Protein AF-A0A962X9B1-F1 (afdb_monomer_lite)

pLDDT: mean 74.52, std 18.71, range [37.72, 95.81]

Foldseek 3Di:
DDDPDDPDDDDDDPDDDPDDDDDPPDDPPVVVCVVVVVVCVVCVDVVVPDVVVVVVVVVVVVVVVVVVVVVVVVVVVPDDDPDDDDPFLVVVCVVVVHDPVNLLVLLVVLLVLLVVLVVQLVVLVVQLVVCVVVVNPVSNVVSVVSSVVSVVRNLVSLVSLLCLQVRDDDDSVVCVVCVVSSNRDRRDPPDDD

Structure (mmCIF, N/CA/C/O backbone):
data_AF-A0A962X9B1-F1
#
_entry.id   AF-A0A962X9B1-F1
#
loop_
_atom_site.group_PDB
_atom_site.id
_atom_site.type_symbol
_atom_site.label_atom_id
_atom_site.label_alt_id
_atom_site.label_comp_id
_atom_site.label_asym_id
_atom_site.label_entity_id
_atom_site.label_seq_id
_atom_site.pdbx_PDB_ins_code
_atom_site.Cartn_x
_atom_site.Cartn_y
_atom_site.Cartn_z
_atom_site.occupancy
_atom_site.B_iso_or_equiv
_atom_site.auth_seq_id
_atom_site.auth_comp_id
_atom_site.auth_asym_id
_atom_site.auth_atom_id
_atom_site.pdbx_PDB_model_num
ATOM 1 N N . TYR A 1 1 ? -14.546 31.767 -57.596 1.00 40.97 1 TYR A N 1
ATOM 2 C CA . TYR A 1 1 ? -13.209 32.281 -57.246 1.00 40.97 1 TYR A CA 1
ATOM 3 C C . TYR A 1 1 ? -12.202 31.152 -57.408 1.00 40.97 1 TYR A C 1
ATOM 5 O O . TYR A 1 1 ? -12.275 30.171 -56.685 1.00 40.97 1 TYR A O 1
ATOM 13 N N . ASN A 1 2 ? -11.374 31.255 -58.449 1.00 37.72 2 ASN A N 1
ATOM 14 C CA . ASN A 1 2 ? -10.417 30.252 -58.930 1.00 37.72 2 ASN A CA 1
ATOM 15 C C . ASN A 1 2 ? -9.061 30.450 -58.235 1.00 37.72 2 ASN A C 1
ATOM 17 O O . ASN A 1 2 ? -8.509 31.546 -58.320 1.00 37.72 2 ASN A O 1
ATOM 21 N N . ILE A 1 3 ? -8.505 29.412 -57.603 1.00 44.22 3 ILE A N 1
ATOM 22 C CA . ILE A 1 3 ? -7.145 29.425 -57.039 1.00 44.22 3 ILE A CA 1
ATOM 23 C C . ILE A 1 3 ? -6.279 28.497 -57.895 1.00 44.22 3 ILE A C 1
ATOM 25 O O . ILE A 1 3 ? -5.981 27.363 -57.535 1.00 44.22 3 ILE A O 1
ATOM 29 N N . THR A 1 4 ? -5.897 29.001 -59.066 1.00 45.44 4 THR A N 1
ATOM 30 C CA . THR A 1 4 ? -4.954 28.356 -59.985 1.00 45.44 4 THR A CA 1
ATOM 31 C C . THR A 1 4 ? -3.901 29.387 -60.361 1.00 45.44 4 THR A C 1
ATOM 33 O O . THR A 1 4 ? -4.059 30.099 -61.347 1.00 45.44 4 THR A O 1
ATOM 36 N N . LYS A 1 5 ? -2.859 29.533 -59.537 1.00 48.81 5 LYS A N 1
ATOM 37 C CA . LYS A 1 5 ? -1.561 30.135 -59.898 1.00 48.81 5 LYS A CA 1
ATOM 38 C C . LYS A 1 5 ? -0.697 30.237 -58.648 1.00 48.81 5 LYS A C 1
ATOM 40 O O . LYS A 1 5 ? -0.943 31.104 -57.823 1.00 48.81 5 LYS A O 1
ATOM 45 N N . LEU A 1 6 ? 0.301 29.363 -58.538 1.00 44.91 6 LEU A N 1
ATOM 46 C CA . LEU A 1 6 ? 1.648 29.667 -58.029 1.00 44.91 6 LEU A CA 1
ATOM 47 C C . LEU A 1 6 ? 2.494 28.387 -58.085 1.00 44.91 6 LEU A C 1
ATOM 49 O O . LEU A 1 6 ? 2.895 27.805 -57.087 1.00 44.91 6 LEU A O 1
ATOM 53 N N . ILE A 1 7 ? 2.756 27.950 -59.316 1.00 45.62 7 ILE A N 1
ATOM 54 C CA . ILE A 1 7 ? 3.947 27.180 -59.667 1.00 45.62 7 ILE A CA 1
ATOM 55 C C . ILE A 1 7 ? 4.680 28.069 -60.665 1.00 45.62 7 ILE A C 1
ATOM 57 O O . ILE A 1 7 ? 4.166 28.249 -61.761 1.00 45.62 7 ILE A O 1
ATOM 61 N N . PHE A 1 8 ? 5.793 28.679 -60.250 1.00 44.97 8 PHE A N 1
ATOM 62 C CA . PHE A 1 8 ? 6.999 28.967 -61.048 1.00 44.97 8 PHE A CA 1
ATOM 63 C C . PHE A 1 8 ? 7.901 29.943 -60.276 1.00 44.97 8 PHE A C 1
ATOM 65 O O . PHE A 1 8 ? 7.680 31.145 -60.323 1.00 44.97 8 PHE A O 1
ATOM 72 N N . GLN A 1 9 ? 8.910 29.424 -59.571 1.00 45.91 9 GLN A N 1
ATOM 73 C CA . GLN A 1 9 ? 10.283 29.961 -59.543 1.00 45.91 9 GLN A CA 1
ATOM 74 C C . GLN A 1 9 ? 11.113 29.260 -58.457 1.00 45.91 9 GLN A C 1
ATOM 76 O O . GLN A 1 9 ? 11.187 29.708 -57.320 1.00 45.91 9 GLN A O 1
ATOM 81 N N . ARG A 1 10 ? 11.786 28.170 -58.835 1.00 43.12 10 ARG A N 1
ATOM 82 C CA . ARG A 1 10 ? 13.218 27.976 -58.545 1.00 43.12 10 ARG A CA 1
ATOM 83 C C . ARG A 1 10 ? 13.715 26.757 -59.313 1.00 43.12 10 ARG A C 1
ATOM 85 O O . ARG A 1 10 ? 13.733 25.634 -58.828 1.00 43.12 10 ARG A O 1
ATOM 92 N N . LYS A 1 11 ? 14.050 27.006 -60.575 1.00 46.09 11 LYS A N 1
ATOM 93 C CA . LYS A 1 11 ? 14.845 26.122 -61.422 1.00 46.09 11 LYS A CA 1
ATOM 94 C C . LYS A 1 11 ? 16.222 26.771 -61.503 1.00 46.09 11 LYS A C 1
ATOM 96 O O . LYS A 1 11 ? 16.298 27.922 -61.919 1.00 46.09 11 LYS A O 1
ATOM 101 N N . GLY A 1 12 ? 17.258 26.043 -61.101 1.00 49.47 12 GLY A N 1
ATOM 102 C CA . GLY A 1 12 ? 18.651 26.479 -61.202 1.00 49.47 12 GLY A CA 1
ATOM 103 C C . GLY A 1 12 ? 19.373 26.399 -59.867 1.00 49.47 12 GLY A C 1
ATOM 104 O O . GLY A 1 12 ? 19.387 27.379 -59.143 1.00 49.47 12 GLY A O 1
ATOM 105 N N . ASP A 1 13 ? 19.843 25.194 -59.534 1.00 43.34 13 ASP A N 1
ATOM 106 C CA . ASP A 1 13 ? 21.153 24.921 -58.917 1.00 43.34 13 ASP A CA 1
ATOM 107 C C . ASP A 1 13 ? 21.273 23.401 -58.724 1.00 43.34 13 ASP A C 1
ATOM 109 O O . ASP A 1 13 ? 21.229 22.842 -57.633 1.00 43.34 13 ASP A O 1
ATOM 113 N N . SER A 1 14 ? 21.346 22.696 -59.855 1.00 52.03 14 SER A N 1
ATOM 114 C CA . SER A 1 14 ? 21.823 21.315 -59.916 1.00 52.03 14 SER A CA 1
ATOM 115 C C . SER A 1 14 ? 23.207 21.347 -60.539 1.00 52.03 14 SER A C 1
ATOM 117 O O . SER A 1 14 ? 23.367 21.138 -61.738 1.00 52.03 14 SER A O 1
ATOM 119 N N . ALA A 1 15 ? 24.203 21.648 -59.713 1.00 48.00 15 ALA A N 1
ATOM 120 C CA . ALA A 1 15 ? 25.601 21.464 -60.048 1.00 48.00 15 ALA A CA 1
ATOM 121 C C . ALA A 1 15 ? 26.319 20.852 -58.840 1.00 48.00 15 ALA A C 1
ATOM 123 O O . ALA A 1 15 ? 26.361 21.431 -57.764 1.00 48.00 15 ALA A O 1
ATOM 124 N N . MET A 1 16 ? 26.852 19.652 -59.071 1.00 47.62 16 MET A N 1
ATOM 125 C CA . MET A 1 16 ? 27.991 19.050 -58.375 1.00 47.62 16 MET A CA 1
ATOM 126 C C . MET A 1 16 ? 27.974 19.021 -56.840 1.00 47.62 16 MET A C 1
ATOM 128 O O . MET A 1 16 ? 28.611 19.836 -56.191 1.00 47.62 16 MET A O 1
ATOM 132 N N . VAL A 1 17 ? 27.430 17.936 -56.280 1.00 49.12 17 VAL A N 1
ATOM 133 C CA . VAL A 1 17 ? 28.098 17.224 -55.173 1.00 49.12 17 VAL A CA 1
ATOM 134 C C . VAL A 1 17 ? 27.987 15.721 -55.450 1.00 49.12 17 VAL A C 1
ATOM 136 O O . VAL A 1 17 ? 27.209 14.990 -54.846 1.00 49.12 17 VAL A O 1
ATOM 139 N N . LYS A 1 18 ? 28.731 15.269 -56.464 1.00 46.44 18 LYS A N 1
ATOM 140 C CA . LYS A 1 18 ? 29.145 13.870 -56.611 1.00 46.44 18 LYS A CA 1
ATOM 141 C C . LYS A 1 18 ? 30.535 13.780 -55.997 1.00 46.44 18 LYS A C 1
ATOM 143 O O . LYS A 1 18 ? 31.493 13.790 -56.743 1.00 46.44 18 LYS A O 1
ATOM 148 N N . ASP A 1 19 ? 30.626 13.756 -54.673 1.00 46.16 19 ASP A N 1
ATOM 149 C CA . ASP A 1 19 ? 31.839 13.338 -53.971 1.00 46.16 19 ASP A CA 1
ATOM 150 C C . ASP A 1 19 ? 31.484 12.888 -52.548 1.00 46.16 19 ASP A C 1
ATOM 152 O O . ASP A 1 19 ? 30.923 13.642 -51.756 1.00 46.16 19 ASP A O 1
ATOM 156 N N . GLY A 1 20 ? 31.834 11.640 -52.227 1.00 46.28 20 GLY A N 1
ATOM 157 C CA . GLY A 1 20 ? 32.169 11.255 -50.856 1.00 46.28 20 GLY A CA 1
ATOM 158 C C . GLY A 1 20 ? 31.051 10.742 -49.946 1.00 46.28 20 GLY A C 1
ATOM 159 O O . GLY A 1 20 ? 30.935 11.208 -48.817 1.00 46.28 20 GLY A O 1
ATOM 160 N N . PHE A 1 21 ? 30.298 9.716 -50.355 1.00 47.12 21 PHE A N 1
ATOM 161 C CA . PHE A 1 21 ? 29.550 8.873 -49.406 1.00 47.12 21 PHE A CA 1
ATOM 162 C C . PHE A 1 21 ? 30.104 7.442 -49.354 1.00 47.12 21 PHE A C 1
ATOM 164 O O . PHE A 1 21 ? 29.476 6.492 -49.805 1.00 47.12 21 PHE A O 1
ATOM 171 N N . ALA A 1 22 ? 31.308 7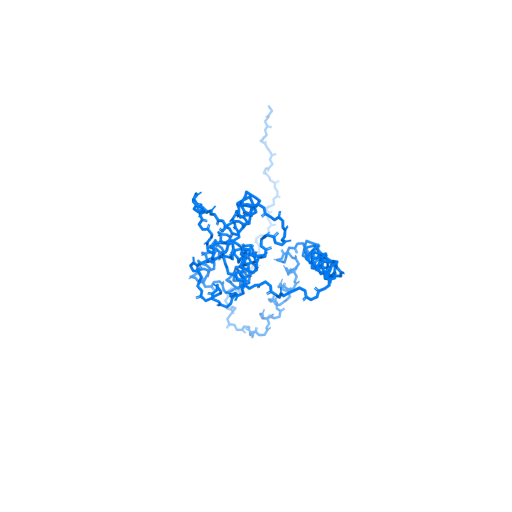.316 -48.789 1.00 44.06 22 ALA A N 1
ATOM 172 C CA . ALA A 1 22 ? 31.807 6.162 -48.027 1.00 44.06 22 ALA A CA 1
ATOM 173 C C . ALA A 1 22 ? 33.192 6.519 -47.433 1.00 44.06 22 ALA A C 1
ATOM 175 O O . ALA A 1 22 ? 33.955 7.188 -48.128 1.00 44.06 22 ALA A O 1
ATOM 176 N N . PRO A 1 23 ? 33.607 6.067 -46.228 1.00 47.03 23 PRO A N 1
ATOM 177 C CA . PRO A 1 23 ? 32.867 5.471 -45.115 1.00 47.03 23 PRO A CA 1
ATOM 178 C C . PRO A 1 23 ? 33.051 6.274 -43.798 1.00 47.03 23 PRO A C 1
ATOM 180 O O . PRO A 1 23 ? 34.164 6.580 -43.378 1.00 47.03 23 PRO A O 1
ATOM 183 N N . LEU A 1 24 ? 31.976 6.547 -43.052 1.00 46.19 24 LEU A N 1
ATOM 184 C CA . LEU A 1 24 ? 32.063 7.033 -41.658 1.00 46.19 24 LEU A CA 1
ATOM 185 C C . LEU A 1 24 ? 32.285 5.867 -40.668 1.00 46.19 24 LEU A C 1
ATOM 187 O O . LEU A 1 24 ? 31.625 5.779 -39.638 1.00 46.19 24 LEU A O 1
ATOM 191 N N . LEU A 1 25 ? 33.228 4.969 -40.970 1.00 49.44 25 LEU A N 1
ATOM 192 C CA . LEU A 1 25 ? 33.629 3.843 -40.111 1.00 49.44 25 LEU A CA 1
ATOM 193 C C . LEU A 1 25 ? 35.075 3.986 -39.609 1.00 49.44 25 LEU A C 1
ATOM 195 O O . LEU A 1 25 ? 35.842 3.031 -39.616 1.00 49.44 25 LEU A O 1
ATOM 199 N N . SER A 1 26 ? 35.471 5.183 -39.167 1.00 50.16 26 SER A N 1
ATOM 200 C CA . SER A 1 26 ? 36.778 5.368 -38.506 1.00 50.16 26 SER A CA 1
ATOM 201 C C . SER A 1 26 ? 36.897 6.650 -37.671 1.00 50.16 26 SER A C 1
ATOM 203 O O . SER A 1 26 ? 37.969 7.245 -37.584 1.00 50.16 26 SER A O 1
ATOM 205 N N . LYS A 1 27 ? 35.818 7.116 -37.021 1.00 49.69 27 LYS A N 1
ATOM 206 C CA . LYS A 1 27 ? 35.941 8.222 -36.050 1.00 49.69 27 LYS A CA 1
ATOM 207 C C . LYS A 1 27 ? 36.113 7.678 -34.625 1.00 49.69 27 LYS A C 1
ATOM 209 O O . LYS A 1 27 ? 35.341 6.810 -34.221 1.00 49.69 27 LYS A O 1
ATOM 214 N N . PRO A 1 28 ? 37.104 8.177 -33.858 1.00 50.88 28 PRO A N 1
ATOM 215 C CA . PRO A 1 28 ? 37.405 7.681 -32.520 1.00 50.88 28 PRO A CA 1
ATOM 216 C C . PRO A 1 28 ? 36.190 7.874 -31.612 1.00 50.88 28 PRO A C 1
ATOM 218 O O . PRO A 1 28 ? 35.592 8.956 -31.593 1.00 50.88 28 PRO A O 1
ATOM 221 N N . ARG A 1 29 ? 35.834 6.816 -30.868 1.00 49.88 29 ARG A N 1
ATOM 222 C CA . ARG A 1 29 ? 34.706 6.747 -29.916 1.00 49.88 29 ARG A CA 1
ATOM 223 C C . ARG A 1 29 ? 34.558 8.016 -29.061 1.00 49.88 29 ARG A C 1
ATOM 225 O O . ARG A 1 29 ? 33.441 8.444 -28.791 1.00 49.88 29 ARG A O 1
ATOM 232 N N . GLU A 1 30 ? 35.662 8.675 -28.722 1.00 51.81 30 GLU A N 1
ATOM 233 C CA . GLU A 1 30 ? 35.700 9.913 -27.933 1.00 51.81 30 GLU A CA 1
ATOM 234 C C . GLU A 1 30 ? 34.899 11.082 -28.528 1.00 51.81 30 GLU A C 1
ATOM 236 O O . GLU A 1 30 ? 34.220 11.802 -27.793 1.00 51.81 30 GLU A O 1
ATOM 241 N N . LYS A 1 31 ? 34.896 11.267 -29.857 1.00 51.69 31 LYS A N 1
ATOM 242 C CA . LYS A 1 31 ? 34.162 12.389 -30.474 1.00 51.69 31 LYS A CA 1
ATOM 243 C C . LYS A 1 31 ? 32.650 12.165 -30.472 1.00 51.69 31 LYS A C 1
ATOM 245 O O . LYS A 1 31 ? 31.898 13.131 -30.366 1.00 51.69 31 LYS A O 1
ATOM 250 N N . VAL A 1 32 ? 32.205 10.909 -30.530 1.00 55.22 32 VAL A N 1
ATOM 251 C CA . VAL A 1 32 ? 30.780 10.560 -30.432 1.00 55.22 32 VAL A CA 1
ATOM 252 C C . VAL A 1 32 ? 30.277 10.818 -29.012 1.00 55.22 32 VAL A C 1
ATOM 254 O O . VAL A 1 32 ? 29.234 11.444 -28.853 1.00 55.22 32 VAL A O 1
ATOM 257 N N . HIS A 1 33 ? 31.053 10.467 -27.982 1.00 54.19 33 HIS A N 1
ATOM 258 C CA . HIS A 1 33 ? 30.697 10.750 -26.586 1.00 54.19 33 HIS A CA 1
ATOM 259 C C . HIS A 1 33 ? 30.615 12.251 -26.275 1.00 54.19 33 HIS A C 1
ATOM 261 O O . HIS A 1 33 ? 29.698 12.680 -25.578 1.00 54.19 33 HIS A O 1
ATOM 267 N N . ALA A 1 34 ? 31.506 13.072 -26.836 1.00 63.53 34 ALA A N 1
ATOM 268 C CA . ALA A 1 34 ? 31.487 14.521 -26.619 1.00 63.53 34 ALA A CA 1
ATOM 269 C C . ALA A 1 34 ? 30.299 15.232 -27.301 1.00 63.53 34 ALA A C 1
ATOM 271 O O . ALA A 1 34 ? 29.814 16.256 -26.811 1.00 63.53 34 ALA A O 1
ATOM 272 N N . VAL A 1 35 ? 29.830 14.716 -28.441 1.00 64.50 35 VAL A N 1
ATOM 273 C CA . VAL A 1 35 ? 28.645 15.243 -29.140 1.00 64.50 35 VAL A CA 1
ATOM 274 C C . VAL A 1 35 ? 27.368 14.745 -28.470 1.00 64.50 35 VAL A C 1
ATOM 276 O O . VAL A 1 35 ? 26.477 15.548 -28.207 1.00 64.50 35 VAL A O 1
ATOM 279 N N . LEU A 1 36 ? 27.311 13.462 -28.098 1.00 57.19 36 LEU A N 1
ATOM 280 C CA . LEU A 1 36 ? 26.183 12.888 -27.366 1.00 57.19 36 LEU A CA 1
ATOM 281 C C . LEU A 1 36 ? 26.022 13.545 -25.987 1.00 57.19 36 LEU A C 1
ATOM 283 O O . LEU A 1 36 ? 24.912 13.885 -25.604 1.00 57.19 36 LEU A O 1
ATOM 287 N N . GLY A 1 37 ? 27.120 13.809 -25.272 1.00 63.91 37 GLY A N 1
ATOM 288 C CA . GLY A 1 37 ? 27.099 14.496 -23.979 1.00 63.91 37 GLY A CA 1
ATOM 289 C C . GLY A 1 37 ? 26.600 15.939 -24.076 1.00 63.91 37 GLY A C 1
ATOM 290 O O . GLY A 1 37 ? 25.832 16.381 -23.226 1.00 63.91 37 GLY A O 1
ATOM 291 N N . ARG A 1 38 ? 26.960 16.665 -25.144 1.00 67.19 38 ARG A N 1
ATOM 292 C CA . ARG A 1 38 ? 26.406 18.003 -25.409 1.00 67.19 38 ARG A CA 1
ATOM 293 C C . ARG A 1 38 ? 24.938 17.955 -25.813 1.00 67.19 38 ARG A C 1
ATOM 295 O O . ARG A 1 38 ? 24.180 18.801 -25.360 1.00 67.19 38 ARG A O 1
ATOM 302 N N . TYR A 1 39 ? 24.531 16.962 -26.598 1.00 63.16 39 TYR A N 1
ATOM 303 C CA . TYR A 1 39 ? 23.137 16.790 -27.002 1.00 63.16 39 TYR A CA 1
ATOM 304 C C . TYR A 1 39 ? 22.240 16.410 -25.815 1.00 63.16 39 TYR A C 1
ATOM 306 O O . TYR A 1 39 ? 21.191 17.011 -25.621 1.00 63.16 39 TYR A O 1
ATOM 314 N N . VAL A 1 40 ? 22.688 15.484 -24.962 1.00 60.75 40 VAL A N 1
ATOM 315 C CA . VAL A 1 40 ? 21.992 15.100 -23.724 1.00 60.75 40 VAL A CA 1
ATOM 316 C C . VAL A 1 40 ? 21.933 16.267 -22.742 1.00 60.75 40 VAL A C 1
ATOM 318 O O . VAL A 1 40 ? 20.901 16.456 -22.120 1.00 60.75 40 VAL A O 1
ATOM 321 N N . ARG A 1 41 ? 22.983 17.091 -22.633 1.00 66.56 41 ARG A N 1
ATOM 322 C CA . ARG A 1 41 ? 22.974 18.291 -21.779 1.00 66.56 41 ARG A CA 1
ATOM 323 C C . ARG A 1 41 ? 22.092 19.414 -22.333 1.00 66.56 41 ARG A C 1
ATOM 325 O O . ARG A 1 41 ? 21.482 20.131 -21.557 1.00 66.56 41 ARG A O 1
ATOM 332 N N . ALA A 1 42 ? 22.004 19.551 -23.655 1.00 62.38 42 ALA A N 1
ATOM 333 C CA . ALA A 1 42 ? 21.126 20.525 -24.303 1.00 62.38 42 ALA A CA 1
ATOM 334 C C . ALA A 1 42 ? 19.647 20.106 -24.263 1.00 62.38 42 ALA A C 1
ATOM 336 O O . ALA A 1 42 ? 18.776 20.963 -24.292 1.00 62.38 42 ALA A O 1
ATOM 337 N N . ARG A 1 43 ? 19.357 18.799 -24.181 1.00 53.38 43 ARG A N 1
ATOM 338 C CA . ARG A 1 43 ? 17.992 18.259 -24.073 1.00 53.38 43 ARG A CA 1
ATOM 339 C C . ARG A 1 43 ? 17.613 17.732 -22.694 1.00 53.38 43 ARG A C 1
ATOM 341 O O . ARG A 1 43 ? 16.492 17.269 -22.534 1.00 53.38 43 ARG A O 1
ATOM 348 N N . SER A 1 44 ? 18.492 17.779 -21.694 1.00 52.75 44 SER A N 1
ATOM 349 C CA . SER A 1 44 ? 18.145 17.335 -20.339 1.00 52.75 44 SER A CA 1
ATOM 350 C C . SER A 1 44 ? 17.060 18.212 -19.725 1.00 52.75 44 SER A C 1
ATOM 352 O O . SER A 1 44 ? 16.254 17.710 -18.958 1.00 52.75 44 SER A O 1
ATOM 354 N N . GLU A 1 45 ? 17.002 19.490 -20.096 1.00 50.03 45 GLU A N 1
ATOM 355 C CA . GLU A 1 45 ? 15.948 20.412 -19.658 1.00 50.03 45 GLU A CA 1
ATOM 356 C C . GLU A 1 45 ? 14.588 20.068 -20.299 1.00 50.03 45 GLU A C 1
ATOM 358 O O . GLU A 1 45 ? 13.573 20.096 -19.610 1.00 50.03 45 GLU A O 1
ATOM 363 N N . ASP A 1 46 ? 14.579 19.605 -21.555 1.00 55.38 46 ASP A N 1
ATOM 364 C CA . ASP A 1 46 ? 13.375 19.096 -22.237 1.00 55.38 46 ASP A CA 1
ATOM 365 C C . ASP A 1 46 ? 12.963 17.683 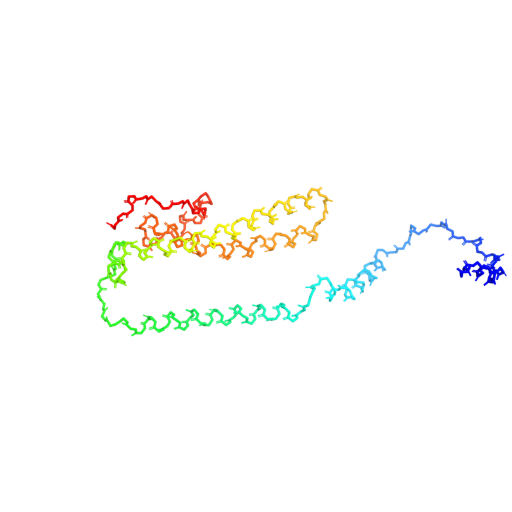-21.768 1.00 55.38 46 ASP A C 1
ATOM 367 O O . ASP A 1 46 ? 11.781 17.349 -21.747 1.00 55.38 46 ASP A O 1
ATOM 371 N N . LEU A 1 47 ? 13.929 16.827 -21.406 1.00 48.00 47 LEU A N 1
ATOM 372 C CA . LEU A 1 47 ? 13.706 15.430 -20.995 1.00 48.00 47 LEU A CA 1
ATOM 373 C C . LEU A 1 47 ? 13.286 15.287 -19.529 1.00 48.00 47 LEU A C 1
ATOM 375 O O . LEU A 1 47 ? 12.597 14.328 -19.187 1.00 48.00 47 LEU A O 1
ATOM 379 N N . VAL A 1 48 ? 13.723 16.201 -18.661 1.00 52.41 48 VAL A N 1
ATOM 380 C CA . VAL A 1 48 ? 13.370 16.199 -17.232 1.00 52.41 48 VAL A CA 1
ATOM 381 C C . VAL A 1 48 ? 11.979 16.804 -17.007 1.00 52.41 48 VAL A C 1
ATOM 383 O O . VAL A 1 48 ? 11.365 16.559 -15.969 1.00 52.41 48 VAL A O 1
ATOM 386 N N . GLY A 1 49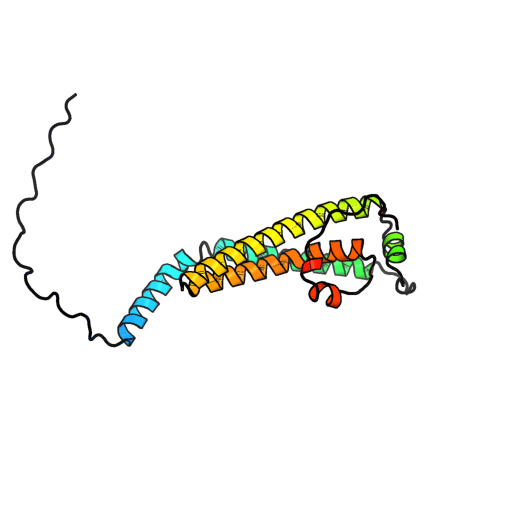 ? 11.437 17.519 -17.998 1.00 51.66 49 GLY A N 1
ATOM 387 C CA . GLY A 1 49 ? 10.209 18.278 -17.825 1.00 51.66 49 GLY A CA 1
ATOM 388 C C . GLY A 1 49 ? 10.393 19.397 -16.802 1.00 51.66 49 GLY A C 1
ATOM 389 O O . GLY A 1 49 ? 11.416 19.504 -16.125 1.00 51.66 49 GLY A O 1
ATOM 390 N N . ASP A 1 50 ? 9.392 20.266 -16.726 1.00 49.28 50 ASP A N 1
ATOM 391 C CA . ASP A 1 50 ? 9.432 21.514 -15.976 1.00 49.28 50 ASP A CA 1
ATOM 392 C C . ASP A 1 50 ? 10.004 21.338 -14.550 1.00 49.28 50 ASP A C 1
ATOM 394 O O . ASP A 1 50 ? 9.381 20.772 -13.645 1.00 49.28 50 ASP A O 1
ATOM 398 N N . VAL A 1 51 ? 11.234 21.822 -14.349 1.00 53.62 51 VAL A N 1
ATOM 399 C CA . VAL A 1 51 ? 11.992 21.717 -13.089 1.00 53.62 51 VAL A CA 1
ATOM 400 C C . VAL A 1 51 ? 11.253 22.434 -11.952 1.00 53.62 51 VAL A C 1
ATOM 402 O O . VAL A 1 51 ? 11.461 22.133 -10.771 1.00 53.62 51 VAL A O 1
ATOM 405 N N . THR A 1 52 ? 10.350 23.359 -12.295 1.00 57.22 52 THR A N 1
ATOM 406 C CA . THR A 1 52 ? 9.461 24.020 -11.339 1.00 57.22 52 THR A CA 1
ATOM 407 C C . THR A 1 52 ? 8.478 23.035 -10.713 1.00 57.22 52 THR A C 1
ATOM 409 O O . THR A 1 52 ? 8.285 23.085 -9.499 1.00 57.22 52 THR A O 1
ATOM 412 N N . LEU A 1 53 ? 7.963 22.065 -11.477 1.00 55.44 53 LEU A N 1
ATOM 413 C CA . LEU A 1 53 ? 7.058 21.032 -10.983 1.00 55.44 53 LEU A CA 1
ATOM 414 C C . LEU A 1 53 ? 7.789 20.097 -10.016 1.00 55.44 53 LEU A C 1
ATOM 416 O O . LEU A 1 53 ? 7.293 19.820 -8.933 1.00 55.44 53 LEU A O 1
ATOM 420 N N . HIS A 1 54 ? 9.023 19.690 -10.333 1.00 56.00 54 HIS A N 1
ATOM 421 C CA . HIS A 1 54 ? 9.846 18.899 -9.408 1.00 56.00 54 HIS A CA 1
ATOM 422 C C . HIS A 1 54 ? 10.189 19.650 -8.114 1.00 56.00 54 HIS A C 1
ATOM 424 O O . HIS A 1 54 ? 10.177 19.052 -7.035 1.00 56.00 54 HIS A O 1
ATOM 430 N N . ARG A 1 55 ? 10.469 20.959 -8.182 1.00 65.69 55 ARG A N 1
ATOM 431 C CA . ARG A 1 55 ? 10.679 21.780 -6.977 1.00 65.69 55 ARG A CA 1
ATOM 432 C C . ARG A 1 55 ? 9.395 21.957 -6.175 1.00 65.69 55 ARG A C 1
ATOM 434 O O . ARG A 1 55 ? 9.462 21.852 -4.955 1.00 65.69 55 ARG A O 1
ATOM 441 N N . ALA A 1 56 ? 8.258 22.170 -6.833 1.00 67.56 56 ALA A N 1
ATOM 442 C CA . ALA A 1 56 ? 6.958 22.299 -6.185 1.00 67.56 56 ALA A CA 1
ATOM 443 C C . ALA A 1 56 ? 6.564 21.000 -5.470 1.00 67.56 56 ALA A C 1
ATOM 445 O O . ALA A 1 56 ? 6.225 21.034 -4.290 1.00 67.56 56 ALA A O 1
ATOM 446 N N . THR A 1 57 ? 6.722 19.844 -6.122 1.00 61.66 57 THR A N 1
ATOM 447 C CA . THR A 1 57 ? 6.458 18.538 -5.503 1.00 61.66 57 THR A CA 1
ATOM 448 C C . THR A 1 57 ? 7.399 18.277 -4.331 1.00 61.66 57 THR A C 1
ATOM 450 O O . THR A 1 57 ? 6.971 17.784 -3.292 1.00 61.66 57 THR A O 1
ATOM 453 N N . ARG A 1 58 ? 8.681 18.643 -4.447 1.00 68.12 58 ARG A N 1
ATOM 454 C CA . ARG A 1 58 ? 9.653 18.473 -3.357 1.00 68.12 58 ARG A CA 1
ATOM 455 C C . ARG A 1 58 ? 9.380 19.406 -2.175 1.00 68.12 58 ARG A C 1
ATOM 457 O O . ARG A 1 58 ? 9.522 18.979 -1.034 1.00 68.12 58 ARG A O 1
ATOM 464 N N . ALA A 1 59 ? 8.976 20.648 -2.438 1.00 72.19 59 ALA A N 1
ATOM 465 C CA . ALA A 1 59 ? 8.553 21.591 -1.409 1.00 72.19 59 ALA A CA 1
ATOM 466 C C . ALA A 1 59 ? 7.300 21.078 -0.690 1.00 72.19 59 ALA A C 1
ATOM 468 O O . ALA A 1 59 ? 7.302 21.004 0.533 1.00 72.19 59 ALA A O 1
ATOM 469 N N . TRP A 1 60 ? 6.300 20.611 -1.442 1.00 76.94 60 TRP A N 1
ATOM 470 C CA . TRP A 1 60 ? 5.081 20.018 -0.896 1.00 76.94 60 TRP A CA 1
ATOM 471 C C . TRP A 1 60 ? 5.364 18.780 -0.031 1.00 76.94 60 TRP A C 1
ATOM 473 O O . TRP A 1 60 ? 4.857 18.688 1.083 1.00 76.94 60 TRP A O 1
ATOM 483 N N . ILE A 1 61 ? 6.237 17.867 -0.480 1.00 70.19 61 ILE A N 1
ATOM 484 C CA . ILE A 1 61 ? 6.652 16.694 0.312 1.00 70.19 61 ILE A CA 1
ATOM 485 C C . ILE A 1 61 ? 7.336 17.124 1.614 1.00 70.19 61 ILE A C 1
ATOM 487 O O . ILE A 1 61 ? 7.017 16.590 2.673 1.00 70.19 61 ILE A O 1
ATOM 491 N N . ASN A 1 62 ? 8.267 18.080 1.555 1.00 76.31 62 ASN A N 1
ATOM 492 C CA . ASN A 1 62 ? 8.950 18.570 2.753 1.00 76.31 62 ASN A CA 1
ATOM 493 C C . ASN A 1 62 ? 7.967 19.210 3.740 1.00 76.31 62 ASN A C 1
ATOM 495 O O . ASN A 1 62 ? 8.077 18.977 4.938 1.00 76.31 62 ASN A O 1
ATOM 499 N N . GLN A 1 63 ? 6.991 19.964 3.238 1.00 72.00 63 GLN A N 1
ATOM 500 C CA . GLN A 1 63 ? 5.963 20.604 4.053 1.00 72.00 63 GLN A CA 1
ATOM 501 C C . GLN A 1 63 ? 5.054 19.560 4.710 1.00 72.00 63 GLN A C 1
ATOM 503 O O . GLN A 1 63 ? 4.853 19.594 5.915 1.00 72.00 63 GLN A O 1
ATOM 508 N N . MET A 1 64 ? 4.648 18.532 3.960 1.00 67.88 64 MET A N 1
ATOM 509 C CA . MET A 1 64 ? 3.881 17.408 4.497 1.00 67.88 64 MET A CA 1
ATOM 510 C C . MET A 1 64 ? 4.654 16.632 5.578 1.00 67.88 64 MET A C 1
ATOM 512 O O . MET A 1 64 ? 4.064 16.175 6.553 1.00 67.88 64 MET A O 1
ATOM 516 N N . ILE A 1 65 ? 5.975 16.470 5.433 1.00 68.38 65 ILE A N 1
ATOM 517 C CA . ILE A 1 65 ? 6.821 15.830 6.455 1.00 68.38 65 ILE A CA 1
ATOM 518 C C . ILE A 1 65 ? 6.875 16.679 7.730 1.00 68.38 65 ILE A C 1
ATOM 520 O O . ILE A 1 65 ? 6.772 16.119 8.822 1.00 68.38 65 ILE A O 1
ATOM 524 N N . ILE A 1 66 ? 7.017 17.999 7.593 1.00 78.25 66 ILE A N 1
ATOM 525 C CA . ILE A 1 66 ? 7.027 18.937 8.722 1.00 78.25 66 ILE A CA 1
ATOM 526 C C . ILE A 1 66 ? 5.672 18.910 9.437 1.00 78.25 66 ILE A C 1
ATOM 528 O O . ILE A 1 66 ? 5.646 18.678 10.643 1.00 78.25 66 ILE A O 1
ATOM 532 N N . ASP A 1 67 ? 4.561 19.002 8.704 1.00 72.75 67 ASP A N 1
ATOM 533 C CA . ASP A 1 67 ? 3.206 18.951 9.269 1.00 72.75 67 ASP A CA 1
ATOM 534 C C . ASP A 1 67 ? 2.960 17.636 10.031 1.00 72.75 67 ASP A C 1
ATOM 536 O O . ASP A 1 67 ? 2.409 17.623 11.134 1.00 72.75 67 ASP A O 1
ATOM 540 N N . LEU A 1 68 ? 3.429 16.505 9.487 1.00 67.44 68 LEU A N 1
ATOM 541 C CA . LEU A 1 68 ? 3.347 15.201 10.153 1.00 67.44 68 LEU A CA 1
ATOM 542 C C . LEU A 1 68 ? 4.228 15.122 11.409 1.00 67.44 68 LEU A C 1
ATOM 544 O O . LEU A 1 68 ? 3.865 14.444 12.375 1.00 67.44 68 LEU A O 1
ATOM 548 N N . GLN A 1 69 ? 5.387 15.784 11.418 1.00 69.75 69 GLN A N 1
ATOM 549 C CA . GLN A 1 69 ? 6.240 15.869 12.604 1.00 69.75 69 GLN A CA 1
ATOM 550 C C . GLN A 1 69 ? 5.637 16.783 13.677 1.00 69.75 69 GLN A C 1
ATOM 552 O O . GLN A 1 69 ? 5.666 16.421 14.856 1.00 69.75 69 GLN A O 1
ATOM 557 N N . GLU A 1 70 ? 5.035 17.909 13.300 1.00 67.69 70 GLU A N 1
ATOM 558 C CA . GLU A 1 70 ? 4.343 18.816 14.222 1.00 67.69 70 GLU A CA 1
ATOM 559 C C . GLU A 1 70 ? 3.087 18.176 14.824 1.00 67.69 70 GLU A C 1
ATOM 561 O O . GLU A 1 70 ? 2.890 18.237 16.040 1.00 67.69 70 GLU A O 1
ATOM 566 N N . GLN A 1 71 ? 2.292 17.453 14.028 1.00 61.72 71 GLN A N 1
ATOM 567 C CA . GLN A 1 71 ? 1.158 16.670 14.535 1.00 61.72 71 GLN A CA 1
ATOM 568 C C . GLN A 1 71 ? 1.597 15.595 15.535 1.00 61.72 71 GLN A C 1
ATOM 570 O O . GLN A 1 71 ? 0.960 15.391 16.565 1.00 61.72 71 GLN A O 1
ATOM 575 N N . ARG A 1 72 ? 2.722 14.918 15.281 1.00 52.59 72 ARG A N 1
ATOM 576 C CA . ARG A 1 72 ? 3.256 13.915 16.213 1.00 52.59 72 ARG A CA 1
ATOM 577 C C . ARG A 1 72 ? 3.777 14.542 17.505 1.00 52.59 72 ARG A C 1
ATOM 579 O O . ARG A 1 72 ? 3.652 13.942 18.570 1.00 52.59 72 ARG A O 1
ATOM 586 N N . SER A 1 73 ? 4.355 15.734 17.408 1.00 56.62 73 SER A N 1
ATOM 587 C CA . SER A 1 73 ? 4.920 16.466 18.545 1.00 56.62 73 SER A CA 1
ATOM 588 C C . SER A 1 73 ? 3.817 17.028 19.442 1.00 56.62 73 SER A C 1
ATOM 590 O O . SER A 1 73 ? 3.871 16.868 20.657 1.00 56.62 73 SER A O 1
ATOM 592 N N . THR A 1 74 ? 2.754 17.573 18.851 1.00 54.00 74 THR A N 1
ATOM 593 C CA . THR A 1 74 ? 1.556 18.017 19.585 1.00 54.00 74 THR A CA 1
ATOM 594 C C . THR A 1 74 ? 0.811 16.848 20.235 1.00 54.00 74 THR A C 1
ATOM 596 O O . THR A 1 74 ? 0.362 16.963 21.374 1.00 54.00 74 THR A O 1
ATOM 599 N N . GLN A 1 75 ? 0.780 15.677 19.593 1.00 49.69 75 GLN A N 1
ATOM 600 C CA . GLN A 1 75 ? 0.215 14.458 20.181 1.00 49.69 75 GLN A CA 1
ATOM 601 C C . GLN A 1 75 ? 1.095 13.857 21.298 1.00 49.69 75 GLN A C 1
ATOM 603 O O . GLN A 1 75 ? 0.586 13.177 22.188 1.00 49.69 75 GLN A O 1
ATOM 608 N N . SER A 1 76 ? 2.407 14.120 21.285 1.00 48.06 76 SER A N 1
ATOM 609 C CA . SER A 1 76 ? 3.358 13.641 22.299 1.00 48.06 76 SER A CA 1
ATOM 610 C C . SER A 1 76 ? 3.329 14.452 23.598 1.00 48.06 76 SER A C 1
ATOM 612 O O . SER A 1 76 ? 3.726 13.922 24.633 1.00 48.06 76 SER A O 1
ATOM 614 N N . VAL A 1 77 ? 2.891 15.714 23.565 1.00 48.09 77 VAL A N 1
ATOM 615 C CA . VAL A 1 77 ? 2.883 16.599 24.748 1.00 48.09 77 VAL A CA 1
ATOM 616 C C . VAL A 1 77 ? 1.564 16.506 25.532 1.00 48.09 77 VAL A C 1
ATOM 618 O O . VAL A 1 77 ? 1.534 16.813 26.717 1.00 48.09 77 VAL A O 1
ATOM 621 N N . ALA A 1 78 ? 0.492 15.985 24.927 1.00 50.00 78 ALA A N 1
ATOM 622 C CA . ALA A 1 78 ? -0.794 15.774 25.600 1.00 50.00 78 ALA A CA 1
ATOM 623 C C . ALA A 1 78 ? -0.892 14.460 26.409 1.00 50.00 78 ALA A C 1
ATOM 625 O O . ALA A 1 78 ? -1.970 14.128 26.901 1.00 50.00 78 ALA A O 1
ATOM 626 N N . LYS A 1 79 ? 0.197 13.689 26.555 1.00 48.91 79 LYS A N 1
ATOM 627 C CA . LYS A 1 79 ? 0.195 12.444 27.339 1.00 48.91 79 LYS A CA 1
ATOM 628 C C . LYS A 1 79 ? 0.748 12.677 28.746 1.00 48.91 79 LYS A C 1
ATOM 630 O O . LYS A 1 79 ? 1.892 12.344 29.044 1.00 48.91 79 LYS A O 1
ATOM 635 N N . THR A 1 80 ? -0.096 13.249 29.597 1.00 45.56 80 THR A N 1
ATOM 636 C CA . THR A 1 80 ? 0.046 13.157 31.053 1.00 45.56 80 THR A CA 1
ATOM 637 C C . THR A 1 80 ? -0.194 11.702 31.482 1.00 45.56 80 THR A C 1
ATOM 639 O O . THR A 1 80 ? -1.142 11.063 31.029 1.00 45.56 80 THR A O 1
ATOM 642 N N . ASP A 1 81 ? 0.697 11.224 32.348 1.00 46.22 81 ASP A N 1
ATOM 643 C CA . ASP A 1 81 ? 0.770 9.941 33.060 1.00 46.22 81 ASP A CA 1
ATOM 644 C C . ASP A 1 81 ? 1.237 8.659 32.329 1.00 46.22 81 ASP A C 1
ATOM 646 O O . ASP A 1 81 ? 0.793 8.331 31.221 1.00 46.22 81 ASP A O 1
ATOM 650 N N . PRO A 1 82 ? 2.110 7.855 32.986 1.00 51.06 82 PRO A N 1
ATOM 651 C CA . PRO A 1 82 ? 2.502 6.522 32.546 1.00 51.06 82 PRO A CA 1
ATOM 652 C C . PRO A 1 82 ? 1.378 5.522 32.852 1.00 51.06 82 PRO A C 1
ATOM 654 O O . PRO A 1 82 ? 1.553 4.563 33.601 1.00 51.06 82 PRO A O 1
ATOM 657 N N . ALA A 1 83 ? 0.200 5.733 32.267 1.00 54.62 83 ALA A N 1
ATOM 658 C CA . ALA A 1 83 ? -0.784 4.670 32.156 1.00 54.62 83 ALA A CA 1
ATOM 659 C C . ALA A 1 83 ? -0.175 3.556 31.290 1.00 54.62 83 ALA A C 1
ATOM 661 O O . ALA A 1 83 ? 0.420 3.834 30.241 1.00 54.62 83 ALA A O 1
ATOM 662 N N . ALA A 1 84 ? -0.274 2.316 31.776 1.00 62.16 84 ALA A N 1
ATOM 663 C CA . ALA A 1 84 ? 0.298 1.112 31.184 1.00 62.16 84 ALA A CA 1
ATOM 664 C C . ALA A 1 84 ? 0.227 1.127 29.648 1.00 62.16 84 ALA A C 1
ATOM 666 O O . ALA A 1 84 ? -0.803 1.466 29.061 1.00 62.16 84 ALA A O 1
ATOM 667 N N . SER A 1 85 ? 1.341 0.779 28.993 1.00 66.81 85 SER A N 1
ATOM 668 C CA . SER A 1 85 ? 1.356 0.650 27.534 1.00 66.81 85 SER A CA 1
ATOM 669 C C . SER A 1 85 ? 0.244 -0.316 27.126 1.00 66.81 85 SER A C 1
ATOM 671 O O . SER A 1 85 ? 0.200 -1.413 27.684 1.00 66.81 85 SER A O 1
ATOM 673 N N . PRO A 1 86 ? -0.648 0.074 26.200 1.00 66.00 86 PRO A N 1
ATOM 674 C CA . PRO A 1 86 ? -1.788 -0.751 25.843 1.00 66.00 86 PRO A CA 1
ATOM 675 C C . PRO A 1 86 ? -1.281 -2.104 25.351 1.00 66.00 86 PRO A C 1
ATOM 677 O O . PRO A 1 86 ? -0.415 -2.186 24.473 1.00 66.00 86 PRO A O 1
ATOM 680 N N . THR A 1 87 ? -1.792 -3.158 25.974 1.00 76.94 87 THR A N 1
ATOM 681 C CA . THR A 1 87 ? -1.372 -4.538 25.719 1.00 76.94 87 THR A CA 1
ATOM 682 C C . THR A 1 87 ? -2.122 -5.146 24.545 1.00 76.94 87 THR A C 1
ATOM 684 O O . THR A 1 87 ? -1.607 -6.051 23.886 1.00 76.94 87 THR A O 1
ATOM 687 N N . THR A 1 88 ? -3.302 -4.605 24.225 1.00 84.38 88 THR A N 1
ATOM 688 C CA . THR A 1 88 ? -4.154 -5.084 23.134 1.00 84.38 88 THR A CA 1
ATOM 689 C C . THR A 1 88 ? -4.571 -3.968 22.171 1.00 84.38 88 THR A C 1
ATOM 691 O O . THR A 1 88 ? -4.594 -2.784 22.503 1.00 84.38 88 THR A O 1
ATOM 694 N N . TRP A 1 89 ? -4.890 -4.334 20.924 1.00 84.25 89 TRP A N 1
ATOM 695 C CA . TRP A 1 89 ? -5.388 -3.377 19.926 1.00 84.25 89 TRP A CA 1
ATOM 696 C C . TRP A 1 89 ? -6.740 -2.774 20.322 1.00 84.25 89 TRP A C 1
ATOM 698 O O . TRP A 1 89 ? -6.965 -1.590 20.087 1.00 84.25 89 TRP A O 1
ATOM 708 N N . ALA A 1 90 ? -7.605 -3.559 20.969 1.00 84.88 90 ALA A N 1
ATOM 709 C CA . ALA A 1 90 ? -8.891 -3.086 21.471 1.00 84.88 90 ALA A CA 1
ATOM 710 C C . ALA A 1 90 ? -8.717 -1.948 22.491 1.00 84.88 90 ALA A C 1
ATOM 712 O O . ALA A 1 90 ? -9.383 -0.924 22.372 1.00 84.88 90 ALA A O 1
ATOM 713 N N . GLU A 1 91 ? -7.761 -2.066 23.421 1.00 85.19 91 GLU A N 1
ATOM 714 C CA . GLU A 1 91 ? -7.431 -0.989 24.367 1.00 85.19 91 GLU A CA 1
ATOM 715 C C . GLU A 1 91 ? -6.994 0.296 23.661 1.00 85.19 91 GLU A C 1
ATOM 717 O O . GLU A 1 91 ? -7.410 1.375 24.068 1.00 85.19 91 GLU A O 1
ATOM 722 N N . VAL A 1 92 ? -6.204 0.202 22.582 1.00 84.50 92 VAL A N 1
ATOM 723 C CA . VAL A 1 92 ? -5.797 1.385 21.800 1.00 84.50 92 VAL A CA 1
ATOM 724 C C . VAL A 1 92 ? -6.995 2.072 21.159 1.00 84.50 92 VAL A C 1
ATOM 726 O O . VAL A 1 92 ? -7.074 3.298 21.176 1.00 84.50 92 VAL A O 1
ATOM 729 N N . VAL A 1 93 ? -7.925 1.302 20.595 1.00 86.44 93 VAL A N 1
ATOM 730 C CA . VAL A 1 93 ? -9.133 1.855 19.969 1.00 86.44 93 VAL A CA 1
ATOM 731 C C . VAL A 1 93 ? -10.026 2.521 21.018 1.00 86.44 93 VAL A C 1
ATOM 733 O O . VAL A 1 93 ? -10.475 3.646 20.805 1.00 86.44 93 VAL A O 1
ATOM 736 N N . ILE A 1 94 ? -10.226 1.862 22.164 1.00 86.31 94 ILE A N 1
ATOM 737 C CA . ILE A 1 94 ? -11.029 2.384 23.276 1.00 86.31 94 ILE A CA 1
ATOM 738 C C . ILE A 1 94 ? -10.391 3.657 23.852 1.00 86.31 94 ILE A C 1
ATOM 740 O O . ILE A 1 94 ? -11.088 4.650 24.035 1.00 86.31 94 ILE A O 1
ATOM 744 N N . GLN A 1 95 ? -9.071 3.674 24.075 1.00 85.06 95 GLN A N 1
ATOM 745 C CA . GLN A 1 95 ? -8.349 4.866 24.544 1.00 85.06 95 GLN A CA 1
ATOM 746 C C . GLN A 1 95 ? -8.414 6.027 23.547 1.00 85.06 95 GLN A C 1
ATOM 748 O O . GLN A 1 95 ? -8.442 7.183 23.958 1.00 85.06 95 GLN A O 1
ATOM 753 N N . ALA A 1 96 ? -8.446 5.735 22.246 1.00 84.12 96 ALA A N 1
ATOM 754 C CA . ALA A 1 96 ? -8.616 6.744 21.207 1.00 84.12 96 ALA A CA 1
ATOM 755 C C . ALA A 1 96 ? -10.070 7.236 21.065 1.00 84.12 96 ALA A C 1
ATOM 757 O O . ALA A 1 96 ? -10.316 8.146 20.277 1.00 84.12 96 ALA A O 1
ATOM 758 N N . GLY A 1 97 ? -11.027 6.637 21.786 1.00 86.62 97 GLY A N 1
ATOM 759 C CA . GLY A 1 97 ? -12.451 6.965 21.686 1.00 86.62 97 GLY A CA 1
ATOM 760 C C . GLY A 1 97 ? -13.063 6.631 20.323 1.00 86.62 97 GLY A C 1
ATOM 761 O O . GLY A 1 97 ? -14.082 7.208 19.955 1.00 86.62 97 GLY A O 1
ATOM 762 N N . LEU A 1 98 ? -12.436 5.737 19.554 1.00 87.88 98 LEU A N 1
ATOM 763 C CA . LEU A 1 98 ? -12.865 5.398 18.199 1.00 87.88 98 LEU A CA 1
ATOM 764 C C . LEU A 1 98 ? -13.959 4.330 18.232 1.00 87.88 98 LEU A C 1
ATOM 766 O O . LEU A 1 98 ? -13.814 3.290 18.878 1.00 87.88 98 LEU A O 1
ATOM 770 N N . THR A 1 99 ? -15.039 4.551 17.486 1.00 90.00 99 THR A N 1
ATOM 771 C CA . THR A 1 99 ? -16.089 3.543 17.314 1.00 90.00 99 THR A CA 1
ATOM 772 C C . THR A 1 99 ? -15.739 2.554 16.197 1.00 90.00 99 THR A C 1
ATOM 774 O O . THR A 1 99 ? -14.874 2.792 15.351 1.00 90.00 99 THR A O 1
ATOM 777 N N . VAL A 1 100 ? -16.455 1.423 16.148 1.00 88.94 100 VAL A N 1
ATOM 778 C CA . VAL A 1 100 ? -16.338 0.442 15.050 1.00 88.94 100 VAL A CA 1
ATOM 779 C C . VAL A 1 100 ? -16.626 1.090 13.690 1.00 88.94 100 VAL A C 1
ATOM 781 O O . VAL A 1 100 ? -15.972 0.766 12.698 1.00 88.94 100 VAL A O 1
ATOM 784 N N . ASN A 1 101 ? -17.585 2.017 13.638 1.00 90.00 101 ASN A N 1
ATOM 785 C CA . ASN A 1 101 ? -17.963 2.703 12.404 1.00 90.00 101 ASN A CA 1
ATOM 786 C C . ASN A 1 101 ? -16.862 3.653 11.924 1.00 90.00 101 ASN A C 1
ATOM 788 O O . ASN A 1 101 ? -16.557 3.656 10.731 1.00 90.00 101 ASN A O 1
ATOM 792 N N . ASP A 1 102 ? -16.203 4.366 12.840 1.00 90.75 102 ASP A N 1
ATOM 793 C CA . ASP A 1 102 ? -15.075 5.243 12.500 1.00 90.75 102 ASP A CA 1
ATOM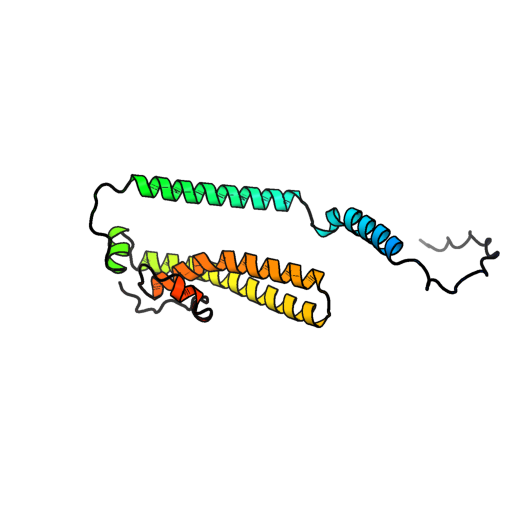 794 C C . ASP A 1 102 ? -13.924 4.436 11.893 1.00 90.75 102 ASP A C 1
ATOM 796 O O . ASP A 1 102 ? -13.359 4.809 10.864 1.00 90.75 102 ASP A O 1
ATOM 800 N N . LEU A 1 103 ? -13.627 3.266 12.473 1.00 90.00 103 LEU A N 1
ATOM 801 C CA . LEU A 1 103 ? -12.616 2.353 11.938 1.00 90.00 103 LEU A CA 1
ATOM 802 C C . LEU A 1 103 ? -12.986 1.823 10.550 1.00 90.00 103 LEU A C 1
ATOM 804 O O . LEU A 1 103 ? -12.113 1.727 9.687 1.00 90.00 103 LEU A O 1
ATOM 808 N N . ARG A 1 104 ? -14.261 1.490 10.310 1.00 92.06 104 ARG A N 1
ATOM 809 C CA . ARG A 1 104 ? -14.742 1.053 8.986 1.00 92.06 104 ARG A CA 1
ATOM 810 C C . ARG A 1 104 ? -14.593 2.160 7.947 1.00 92.06 104 ARG A C 1
ATOM 812 O O . ARG A 1 104 ? -14.112 1.895 6.845 1.00 92.06 104 ARG A O 1
ATOM 819 N N . GLN A 1 105 ? -14.960 3.391 8.293 1.00 92.88 105 GLN A N 1
ATOM 820 C CA . GLN A 1 105 ? -14.845 4.534 7.392 1.00 92.88 105 GLN A CA 1
ATOM 821 C C . GLN A 1 105 ? -13.379 4.868 7.090 1.00 92.88 105 GLN A C 1
ATOM 823 O O . GLN A 1 105 ? -13.012 5.038 5.925 1.00 92.88 105 GLN A O 1
ATOM 828 N N . GLN A 1 106 ? -12.524 4.880 8.116 1.00 91.88 106 GLN A N 1
ATOM 829 C CA . GLN A 1 106 ? -11.086 5.085 7.952 1.00 91.88 106 GLN A CA 1
ATOM 830 C C . GLN A 1 106 ? -10.459 3.985 7.090 1.00 91.88 106 GLN A C 1
ATOM 832 O O . GLN A 1 106 ? -9.682 4.276 6.181 1.00 91.88 106 GLN A O 1
ATOM 837 N N . TYR A 1 107 ? -10.846 2.727 7.320 1.00 93.38 107 TYR A N 1
ATOM 838 C CA . TYR A 1 107 ? -10.406 1.599 6.509 1.00 93.38 107 TYR A CA 1
ATOM 839 C C . TYR A 1 107 ? -10.794 1.769 5.039 1.00 93.38 107 TYR A C 1
ATOM 841 O O . TYR A 1 107 ? -9.965 1.548 4.163 1.00 93.38 107 TYR A O 1
ATOM 849 N N . ALA A 1 108 ? -12.036 2.167 4.751 1.00 93.06 108 ALA A N 1
ATOM 850 C CA . ALA A 1 108 ? -12.503 2.350 3.380 1.00 93.06 108 ALA A CA 1
ATOM 851 C C . ALA A 1 108 ? -11.704 3.436 2.637 1.00 93.06 108 ALA A C 1
ATOM 853 O O . ALA A 1 108 ? -11.298 3.221 1.493 1.00 93.06 108 ALA A O 1
ATOM 854 N N . ALA A 1 109 ? -11.427 4.564 3.301 1.00 92.69 109 ALA A N 1
ATOM 855 C CA . ALA A 1 109 ? -10.627 5.650 2.737 1.00 92.69 109 ALA A CA 1
ATOM 856 C C . ALA A 1 109 ? -9.174 5.215 2.463 1.00 92.69 109 ALA A C 1
ATOM 858 O O . ALA A 1 109 ? -8.674 5.378 1.346 1.00 92.69 109 ALA A O 1
ATOM 859 N N . ASP A 1 110 ? -8.518 4.591 3.446 1.00 92.56 110 ASP A N 1
ATOM 860 C CA . ASP A 1 110 ? -7.136 4.119 3.308 1.00 92.56 110 ASP A CA 1
ATOM 861 C C . ASP A 1 110 ? -7.025 2.974 2.281 1.00 92.56 110 ASP A C 1
ATOM 863 O O . ASP A 1 110 ? -6.054 2.909 1.522 1.00 92.56 110 ASP A O 1
ATOM 867 N N . ALA A 1 111 ? -8.025 2.090 2.202 1.00 93.81 111 ALA A N 1
ATOM 868 C CA . ALA A 1 111 ? -8.036 0.972 1.263 1.00 93.81 111 ALA A CA 1
ATOM 869 C C . ALA A 1 111 ? -8.142 1.446 -0.190 1.00 93.81 111 ALA A C 1
ATOM 871 O O . ALA A 1 111 ? -7.473 0.884 -1.059 1.00 93.81 111 ALA A O 1
ATOM 872 N N . LEU A 1 112 ? -8.946 2.478 -0.468 1.00 93.88 112 LEU A N 1
ATOM 873 C CA . LEU A 1 112 ? -9.041 3.071 -1.804 1.00 93.88 112 LEU A CA 1
ATOM 874 C C . LEU A 1 112 ? -7.701 3.664 -2.245 1.00 93.88 112 LEU A C 1
ATOM 876 O O . LEU A 1 112 ? -7.228 3.350 -3.338 1.00 93.88 112 LEU A O 1
ATOM 880 N N . LEU A 1 113 ? -7.062 4.452 -1.375 1.00 92.62 113 LEU A N 1
ATOM 881 C CA . LEU A 1 113 ? -5.750 5.039 -1.653 1.00 92.62 113 LEU A CA 1
ATOM 882 C C . LEU A 1 113 ? -4.692 3.958 -1.887 1.00 92.62 113 LEU A C 1
ATOM 884 O O . LEU A 1 113 ? -3.987 3.990 -2.894 1.00 92.62 113 LEU A O 1
ATOM 888 N N . ALA A 1 114 ? -4.609 2.965 -1.000 1.00 93.94 114 ALA A N 1
ATOM 889 C CA . ALA A 1 114 ? -3.664 1.862 -1.136 1.00 93.94 114 ALA A CA 1
ATOM 890 C C . ALA A 1 114 ? -3.863 1.092 -2.453 1.00 93.94 114 ALA A C 1
ATOM 892 O O . ALA A 1 114 ? -2.889 0.824 -3.154 1.00 93.94 114 ALA A O 1
ATOM 893 N N . ARG A 1 115 ? -5.111 0.780 -2.832 1.00 95.19 115 ARG A N 1
ATOM 894 C CA . ARG A 1 115 ? -5.415 0.110 -4.109 1.00 95.19 115 ARG A CA 1
ATOM 895 C C . ARG A 1 115 ? -5.003 0.959 -5.306 1.00 95.19 115 ARG A C 1
ATOM 897 O O . ARG A 1 115 ? -4.375 0.424 -6.213 1.00 95.19 115 ARG A O 1
ATOM 904 N N . ALA A 1 116 ? -5.312 2.257 -5.305 1.00 95.38 116 ALA A N 1
ATOM 905 C CA . ALA A 1 116 ? -4.947 3.160 -6.397 1.00 95.38 116 ALA A CA 1
ATOM 906 C C . ALA A 1 116 ? -3.426 3.188 -6.620 1.00 95.38 116 ALA A C 1
ATOM 908 O O . ALA A 1 116 ? -2.957 2.994 -7.744 1.00 95.38 116 ALA A O 1
ATOM 909 N N . TRP A 1 117 ? -2.647 3.336 -5.544 1.00 95.25 117 TRP A N 1
ATOM 910 C CA . TRP A 1 117 ? -1.189 3.331 -5.633 1.00 95.25 117 TRP A CA 1
ATOM 911 C C . TRP A 1 117 ? -0.628 1.967 -6.053 1.00 95.25 117 TRP A C 1
ATOM 913 O O . TRP A 1 117 ? 0.248 1.921 -6.912 1.00 95.25 117 TRP A O 1
ATOM 923 N N . LEU A 1 118 ? -1.151 0.855 -5.521 1.00 92.94 118 LEU A N 1
ATOM 924 C CA . LEU A 1 118 ? -0.719 -0.497 -5.907 1.00 92.94 118 LEU A CA 1
ATOM 925 C C . LEU A 1 118 ? -1.032 -0.824 -7.372 1.00 92.94 118 LEU A C 1
ATOM 927 O O . LEU A 1 118 ? -0.215 -1.454 -8.041 1.00 92.94 118 LEU A O 1
ATOM 931 N N . VAL A 1 119 ? -2.173 -0.368 -7.895 1.00 95.81 119 VAL A N 1
ATOM 932 C CA . VAL A 1 119 ? -2.478 -0.462 -9.331 1.00 95.81 119 VAL A CA 1
ATOM 933 C C . VAL A 1 119 ? -1.455 0.338 -10.138 1.00 95.81 119 VAL A C 1
ATOM 935 O O . VAL A 1 119 ? -0.927 -0.177 -11.121 1.00 95.81 119 VAL A O 1
ATOM 938 N N . GLY A 1 120 ? -1.103 1.547 -9.688 1.00 93.38 120 GLY A N 1
ATOM 939 C CA . GLY A 1 120 ? -0.028 2.344 -10.285 1.00 93.38 120 GLY A CA 1
ATOM 940 C C . GLY A 1 120 ? 1.313 1.601 -10.322 1.00 93.38 120 GLY A C 1
ATOM 941 O O . GLY A 1 120 ? 1.938 1.529 -11.378 1.00 93.38 120 GLY A O 1
ATOM 942 N N . VAL A 1 121 ? 1.715 0.973 -9.209 1.00 95.12 121 VAL A N 1
ATOM 943 C CA . VAL A 1 121 ? 2.915 0.115 -9.140 1.00 95.12 121 VAL A CA 1
ATOM 944 C C . VAL A 1 121 ? 2.841 -1.012 -10.172 1.00 95.12 121 VAL A C 1
ATOM 946 O O . VAL A 1 121 ? 3.818 -1.255 -10.881 1.00 95.12 121 VAL A O 1
ATOM 949 N N . GLY A 1 122 ? 1.687 -1.675 -10.291 1.00 94.00 122 GLY A N 1
ATOM 950 C CA . GLY A 1 122 ? 1.461 -2.734 -11.276 1.00 94.00 122 GLY A CA 1
ATOM 951 C C . GLY A 1 122 ? 1.627 -2.249 -12.718 1.00 94.00 122 GLY A C 1
ATOM 952 O O . GLY A 1 122 ? 2.341 -2.877 -13.498 1.00 94.00 122 GLY A O 1
ATOM 953 N N . ILE A 1 123 ? 1.042 -1.097 -13.059 1.00 95.56 123 ILE A N 1
ATOM 954 C CA . ILE A 1 123 ? 1.172 -0.481 -14.389 1.00 95.56 123 ILE A CA 1
ATOM 955 C C . ILE A 1 123 ? 2.636 -0.117 -14.674 1.00 95.56 123 ILE A C 1
ATOM 957 O O . ILE A 1 123 ? 3.156 -0.464 -15.734 1.00 95.56 123 ILE A O 1
ATOM 961 N N . SER A 1 124 ? 3.336 0.521 -13.728 1.00 91.19 124 SER A N 1
ATOM 962 C CA . SER A 1 124 ? 4.764 0.834 -13.876 1.00 91.19 124 SER A CA 1
ATOM 963 C C . SER A 1 124 ? 5.620 -0.424 -14.049 1.00 91.19 124 SER A C 1
ATOM 965 O O . SER A 1 124 ? 6.548 -0.421 -14.856 1.00 91.19 124 SER A O 1
ATOM 967 N N . GLY A 1 125 ? 5.289 -1.513 -13.349 1.00 92.31 125 GLY A N 1
ATOM 968 C CA . GLY A 1 125 ? 5.948 -2.811 -13.500 1.00 92.31 125 GLY A CA 1
ATOM 969 C C . GLY A 1 125 ? 5.740 -3.437 -14.883 1.00 92.31 125 GLY A C 1
ATOM 970 O O . GLY A 1 125 ? 6.690 -3.953 -15.471 1.00 92.31 125 GLY A O 1
ATOM 971 N N . LEU A 1 126 ? 4.532 -3.340 -15.446 1.00 95.06 126 LEU A N 1
ATOM 972 C CA . LEU A 1 126 ? 4.249 -3.803 -16.810 1.00 95.06 126 LEU A CA 1
ATOM 973 C C . LEU A 1 126 ? 5.020 -2.990 -17.858 1.00 95.06 126 LEU A C 1
ATOM 975 O O . LEU A 1 126 ? 5.609 -3.568 -18.771 1.00 95.06 126 LEU A O 1
ATOM 979 N N . ILE A 1 127 ? 5.076 -1.663 -17.701 1.00 92.81 127 ILE A N 1
ATOM 980 C CA . ILE A 1 127 ? 5.872 -0.788 -18.575 1.00 92.81 127 ILE A CA 1
ATOM 981 C C . ILE A 1 127 ? 7.358 -1.143 -18.468 1.00 92.81 127 ILE A C 1
ATOM 983 O O . ILE A 1 127 ? 8.026 -1.281 -19.490 1.00 92.81 127 ILE A O 1
ATOM 987 N N . LEU A 1 128 ? 7.875 -1.338 -17.251 1.00 92.88 128 LEU A N 1
ATOM 988 C CA . LEU A 1 128 ? 9.255 -1.759 -17.012 1.00 92.88 128 LEU A CA 1
ATOM 989 C C . LEU A 1 128 ? 9.581 -3.064 -17.749 1.00 92.88 128 LEU A C 1
ATOM 991 O O . LEU A 1 128 ? 10.595 -3.131 -18.442 1.00 92.88 128 LEU A O 1
ATOM 995 N N . LEU A 1 129 ? 8.721 -4.079 -17.622 1.00 93.38 129 LEU A N 1
ATOM 996 C CA . LEU A 1 129 ? 8.893 -5.373 -18.283 1.00 93.38 129 LEU A CA 1
ATOM 997 C C . LEU A 1 129 ? 8.923 -5.211 -19.808 1.00 93.38 129 LEU A C 1
ATOM 999 O O . LEU A 1 129 ? 9.819 -5.732 -20.470 1.00 93.38 129 LEU A O 1
ATOM 1003 N N . HIS A 1 130 ? 7.983 -4.437 -20.351 1.00 94.00 130 HIS A N 1
ATOM 1004 C CA . HIS A 1 130 ? 7.897 -4.154 -21.780 1.00 94.00 130 HIS A CA 1
ATOM 1005 C C . HIS A 1 130 ? 9.141 -3.416 -22.303 1.00 94.00 130 HIS A C 1
ATOM 1007 O O . HIS A 1 130 ? 9.691 -3.770 -23.342 1.00 94.00 130 HIS A O 1
ATOM 1013 N N . GLN A 1 131 ? 9.639 -2.416 -21.572 1.00 90.31 131 GLN A N 1
ATOM 1014 C CA . GLN A 1 131 ? 10.835 -1.670 -21.977 1.00 90.31 131 GLN A CA 1
ATOM 1015 C C . GLN A 1 131 ? 12.122 -2.483 -21.821 1.00 90.31 131 GLN A C 1
ATOM 1017 O O . GLN A 1 131 ? 13.027 -2.360 -22.648 1.00 90.31 131 GLN A O 1
ATOM 1022 N N . GLY A 1 132 ? 12.192 -3.332 -20.793 1.00 91.56 132 GLY A N 1
ATOM 1023 C CA . GLY A 1 132 ? 13.275 -4.294 -20.619 1.00 91.56 132 GLY A CA 1
ATOM 1024 C C . GLY A 1 132 ? 13.332 -5.285 -21.779 1.00 91.56 132 GLY A C 1
ATOM 1025 O O . GLY A 1 132 ? 14.409 -5.532 -22.313 1.00 91.56 132 GLY A O 1
ATOM 1026 N N . TRP A 1 133 ? 12.170 -5.763 -22.233 1.00 95.19 133 TRP A N 1
ATOM 1027 C CA . TRP A 1 133 ? 12.055 -6.626 -23.409 1.00 95.19 133 TRP A CA 1
ATOM 1028 C C . TRP A 1 133 ? 12.559 -5.953 -24.693 1.00 95.19 133 TRP A C 1
ATOM 1030 O O . TRP A 1 133 ? 13.241 -6.581 -25.497 1.00 95.19 133 TRP A O 1
ATOM 1040 N N . LEU A 1 134 ? 12.278 -4.659 -24.873 1.00 94.00 134 LEU A N 1
ATOM 1041 C CA . LEU A 1 134 ? 12.752 -3.879 -26.023 1.00 94.00 134 LEU A CA 1
ATOM 1042 C C . LEU A 1 134 ? 14.229 -3.441 -25.926 1.00 94.00 134 LEU A C 1
ATOM 1044 O O . LEU A 1 134 ? 14.753 -2.874 -26.882 1.00 94.00 134 LEU A O 1
ATOM 1048 N N . GLY A 1 135 ? 14.906 -3.669 -24.795 1.00 91.12 135 GLY A N 1
ATOM 1049 C CA . GLY A 1 135 ? 16.313 -3.298 -24.592 1.00 91.12 135 GLY A CA 1
ATOM 1050 C C . GLY A 1 135 ? 16.563 -1.822 -24.248 1.00 91.12 135 GLY A C 1
ATOM 1051 O O . GLY A 1 135 ? 17.710 -1.370 -24.251 1.00 91.12 135 GLY A O 1
ATOM 1052 N N . HIS A 1 136 ? 15.526 -1.048 -23.912 1.00 91.69 136 HIS A N 1
ATOM 1053 C CA . HIS A 1 136 ? 15.666 0.371 -23.569 1.00 91.69 136 HIS A CA 1
ATOM 1054 C C . HIS A 1 136 ? 16.000 0.563 -22.079 1.00 91.69 136 HIS A C 1
ATOM 1056 O O . HIS A 1 136 ? 15.130 0.811 -21.241 1.00 91.69 136 HIS A O 1
ATOM 1062 N N . ALA A 1 137 ? 17.290 0.487 -21.737 1.00 86.38 137 ALA A N 1
ATOM 1063 C CA . ALA A 1 137 ? 17.756 0.563 -20.346 1.00 86.38 137 ALA A CA 1
ATOM 1064 C C . ALA A 1 137 ? 17.392 1.883 -19.627 1.00 86.38 137 ALA A C 1
ATOM 1066 O O . ALA A 1 137 ? 17.070 1.867 -18.439 1.00 86.38 137 ALA A O 1
ATOM 1067 N N . ALA A 1 138 ? 17.403 3.020 -20.334 1.00 87.38 138 ALA A N 1
ATOM 1068 C CA . ALA A 1 138 ? 17.115 4.331 -19.739 1.00 87.38 138 ALA A CA 1
ATOM 1069 C C . ALA A 1 138 ? 15.635 4.506 -19.344 1.00 87.38 138 ALA A C 1
ATOM 1071 O O . ALA A 1 138 ? 15.332 5.045 -18.283 1.00 87.38 138 ALA A O 1
ATOM 1072 N N . SER A 1 139 ? 14.695 4.023 -20.160 1.00 83.88 139 SER A N 1
ATOM 1073 C CA . SER A 1 139 ? 13.262 4.061 -19.828 1.00 83.88 139 SER A CA 1
ATOM 1074 C C . SER A 1 139 ? 12.876 2.999 -18.800 1.00 83.88 139 SER A C 1
ATOM 1076 O O . SER A 1 139 ? 11.956 3.209 -18.006 1.00 83.88 139 SER A O 1
ATOM 1078 N N . ALA A 1 140 ? 13.590 1.870 -18.785 1.00 88.50 140 ALA A N 1
ATOM 1079 C CA . ALA A 1 140 ? 13.424 0.850 -17.762 1.00 88.50 140 ALA A CA 1
ATOM 1080 C C . ALA A 1 140 ? 13.787 1.404 -16.373 1.00 88.50 140 ALA A C 1
ATOM 1082 O O . ALA A 1 140 ? 12.978 1.319 -15.453 1.00 88.50 140 ALA A O 1
ATOM 1083 N N . SER A 1 141 ? 14.939 2.063 -16.211 1.00 90.25 141 SER A N 1
ATOM 1084 C CA . SER A 1 141 ? 15.327 2.625 -14.908 1.00 90.25 141 SER A CA 1
ATOM 1085 C C . SER A 1 141 ? 14.363 3.711 -14.410 1.00 90.25 141 SER A C 1
ATOM 1087 O O . SER A 1 141 ? 14.041 3.734 -13.222 1.00 90.25 141 SER A O 1
ATOM 1089 N N . ALA A 1 142 ? 13.832 4.551 -15.304 1.00 91.19 142 ALA A N 1
ATOM 1090 C CA . ALA A 1 142 ? 12.809 5.538 -14.954 1.00 91.19 142 ALA A CA 1
ATOM 1091 C C . ALA A 1 142 ? 11.516 4.876 -14.442 1.00 91.19 142 ALA A C 1
ATOM 1093 O O . ALA A 1 142 ? 10.981 5.266 -13.403 1.00 91.19 142 ALA A O 1
ATOM 1094 N N . SER A 1 143 ? 11.051 3.826 -15.128 1.00 89.94 143 SER A N 1
ATOM 1095 C CA . SER A 1 143 ? 9.852 3.068 -14.734 1.00 89.94 143 SER A CA 1
ATOM 1096 C C . SER A 1 143 ? 10.053 2.336 -13.407 1.00 89.94 143 SER A C 1
ATOM 1098 O O . SER A 1 143 ? 9.144 2.282 -12.580 1.00 89.94 143 SER A O 1
ATOM 1100 N N . LEU A 1 144 ? 11.264 1.822 -13.173 1.00 91.81 144 LEU A N 1
ATOM 1101 C CA . LEU A 1 144 ? 11.648 1.205 -11.907 1.00 91.81 144 LEU A CA 1
ATOM 1102 C C . LEU A 1 144 ? 11.599 2.224 -10.760 1.00 91.81 144 LEU A C 1
ATOM 1104 O O . LEU A 1 144 ? 11.006 1.946 -9.720 1.00 91.81 144 LEU A O 1
ATOM 1108 N N . GLY A 1 145 ? 12.171 3.415 -10.960 1.00 92.81 145 GLY A N 1
ATOM 1109 C CA . GLY A 1 145 ? 12.122 4.499 -9.977 1.00 92.81 145 GLY A CA 1
ATOM 1110 C C . GLY A 1 145 ? 10.689 4.914 -9.635 1.00 92.81 145 GLY A C 1
ATOM 1111 O O . GLY A 1 145 ? 10.348 5.029 -8.458 1.00 92.81 145 GLY A O 1
ATOM 1112 N N . ALA A 1 146 ? 9.828 5.054 -10.648 1.00 92.12 146 ALA A N 1
ATOM 1113 C CA . ALA A 1 146 ? 8.410 5.344 -10.452 1.00 92.12 146 ALA A CA 1
ATOM 1114 C C . ALA A 1 146 ? 7.702 4.236 -9.655 1.00 92.12 146 ALA A C 1
ATOM 1116 O O . ALA A 1 146 ? 7.006 4.534 -8.687 1.00 92.12 146 ALA A O 1
ATOM 1117 N N . ALA A 1 147 ? 7.932 2.962 -9.990 1.00 92.75 147 ALA A N 1
ATOM 1118 C CA . ALA A 1 147 ? 7.353 1.837 -9.259 1.00 92.75 147 ALA A CA 1
ATOM 1119 C C . ALA A 1 147 ? 7.752 1.850 -7.772 1.00 92.75 147 ALA A C 1
ATOM 1121 O O . ALA A 1 147 ? 6.898 1.662 -6.907 1.00 92.75 147 ALA A O 1
ATOM 1122 N N . PHE A 1 148 ? 9.021 2.138 -7.458 1.00 93.56 148 PHE A N 1
ATOM 1123 C CA . PHE A 1 148 ? 9.481 2.267 -6.071 1.00 93.56 148 PHE A CA 1
ATOM 1124 C C . PHE A 1 148 ? 8.852 3.457 -5.342 1.00 93.56 148 PHE A C 1
ATOM 1126 O O . PHE A 1 148 ? 8.444 3.312 -4.190 1.00 93.56 148 PHE A O 1
ATOM 1133 N N . ALA A 1 149 ? 8.737 4.616 -5.996 1.00 94.00 149 ALA A N 1
ATOM 1134 C CA . ALA A 1 149 ? 8.100 5.791 -5.407 1.00 94.00 149 ALA A CA 1
ATOM 1135 C C . ALA A 1 149 ? 6.620 5.524 -5.083 1.00 94.00 149 ALA A C 1
ATOM 1137 O O . ALA A 1 149 ? 6.169 5.786 -3.968 1.00 94.00 149 ALA A O 1
ATOM 1138 N N . LEU A 1 150 ? 5.882 4.928 -6.025 1.00 92.62 150 LEU A N 1
ATOM 1139 C CA . LEU A 1 150 ? 4.475 4.564 -5.844 1.00 92.62 150 LEU A CA 1
ATOM 1140 C C . LEU A 1 150 ? 4.304 3.493 -4.758 1.00 92.62 150 LEU A C 1
ATOM 1142 O O . LEU A 1 150 ? 3.400 3.599 -3.933 1.00 92.62 150 LEU A O 1
ATOM 1146 N N . ALA A 1 151 ? 5.197 2.501 -4.699 1.00 92.12 151 ALA A N 1
ATOM 1147 C CA . ALA A 1 151 ? 5.179 1.488 -3.647 1.00 92.12 151 ALA A CA 1
ATOM 1148 C C . ALA A 1 151 ? 5.419 2.114 -2.265 1.00 92.12 151 ALA A C 1
ATOM 1150 O O . ALA A 1 151 ? 4.713 1.790 -1.310 1.00 92.12 151 ALA A O 1
ATOM 1151 N N . GLY A 1 152 ? 6.357 3.063 -2.168 1.00 92.50 152 GLY A N 1
ATOM 1152 C CA . GLY A 1 152 ? 6.610 3.843 -0.956 1.00 92.50 152 GLY A CA 1
ATOM 1153 C C . GLY A 1 152 ? 5.383 4.616 -0.468 1.00 92.50 152 GLY A C 1
ATOM 1154 O O . GLY A 1 152 ? 5.134 4.658 0.734 1.00 92.50 152 GLY A O 1
ATOM 1155 N N . LEU A 1 153 ? 4.584 5.168 -1.386 1.00 91.62 153 LEU A N 1
ATOM 1156 C CA . LEU A 1 153 ? 3.331 5.868 -1.069 1.00 91.62 153 LEU A CA 1
ATOM 1157 C C . LEU A 1 153 ? 2.176 4.912 -0.733 1.00 91.62 153 LEU A C 1
ATOM 1159 O O . LEU A 1 153 ? 1.335 5.235 0.104 1.00 91.62 153 LEU A O 1
ATOM 1163 N N . ALA A 1 154 ? 2.145 3.725 -1.342 1.00 93.94 154 ALA A N 1
ATOM 1164 C CA . ALA A 1 154 ? 1.133 2.700 -1.084 1.00 93.94 154 ALA A CA 1
ATOM 1165 C C . ALA A 1 154 ? 1.294 2.026 0.289 1.00 93.94 154 ALA A C 1
ATOM 1167 O O . ALA A 1 154 ? 0.312 1.613 0.908 1.00 93.94 154 ALA A O 1
ATOM 1168 N N . LEU A 1 155 ? 2.537 1.893 0.761 1.00 93.19 155 LEU A N 1
ATOM 1169 C CA . LEU A 1 155 ? 2.897 1.131 1.958 1.00 93.19 155 LEU A CA 1
ATOM 1170 C C . LEU A 1 155 ? 2.237 1.654 3.251 1.00 93.19 155 LEU A C 1
ATOM 1172 O O . LEU A 1 155 ? 1.667 0.835 3.974 1.00 93.19 155 LEU A O 1
ATOM 1176 N N . PRO A 1 156 ? 2.258 2.965 3.576 1.00 92.06 156 PRO A N 1
ATOM 1177 C CA . PRO A 1 156 ? 1.618 3.480 4.785 1.00 92.06 156 PRO A CA 1
ATOM 1178 C C . PRO A 1 156 ? 0.105 3.206 4.877 1.00 92.06 156 PRO A C 1
ATOM 1180 O O . PRO A 1 156 ? -0.311 2.651 5.900 1.00 92.06 156 PRO A O 1
ATOM 1183 N N . PRO A 1 157 ? -0.737 3.531 3.870 1.00 92.19 157 PRO A N 1
ATOM 1184 C CA . PRO A 1 157 ? -2.169 3.240 3.947 1.00 92.19 157 PRO A CA 1
ATOM 1185 C C . PRO A 1 157 ? -2.453 1.730 3.923 1.00 92.19 157 PRO A C 1
ATOM 1187 O O . PRO A 1 157 ? -3.303 1.255 4.680 1.00 92.19 157 PRO A O 1
ATOM 1190 N N . ALA A 1 158 ? -1.691 0.945 3.152 1.00 93.81 158 ALA A N 1
ATOM 1191 C CA . ALA A 1 158 ? -1.812 -0.513 3.155 1.00 93.81 158 ALA A CA 1
ATOM 1192 C C . ALA A 1 158 ? -1.489 -1.115 4.535 1.00 93.81 158 ALA A C 1
ATOM 1194 O O . ALA A 1 158 ? -2.217 -1.982 5.024 1.00 93.81 158 ALA A O 1
ATOM 1195 N N . TYR A 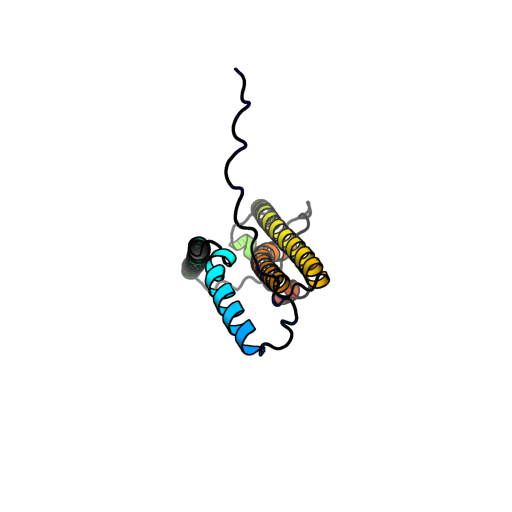1 159 ? -0.452 -0.610 5.211 1.00 92.75 159 TYR A N 1
ATOM 1196 C CA . TYR A 1 159 ? -0.094 -1.042 6.561 1.00 92.75 159 TYR A CA 1
ATOM 1197 C C . TYR A 1 159 ? -1.177 -0.691 7.587 1.00 92.75 159 TYR A C 1
ATOM 1199 O O . TYR A 1 159 ? -1.494 -1.519 8.441 1.00 92.75 159 TYR A O 1
ATOM 1207 N N . ARG A 1 160 ? -1.785 0.502 7.502 1.00 90.44 160 ARG A N 1
ATOM 1208 C CA . ARG A 1 160 ? -2.914 0.887 8.372 1.00 90.44 160 ARG A CA 1
ATOM 1209 C C . ARG A 1 160 ? -4.095 -0.063 8.196 1.00 90.44 160 ARG A C 1
ATOM 1211 O O . ARG A 1 160 ? -4.599 -0.588 9.189 1.00 90.44 160 ARG A O 1
ATOM 1218 N N . CYS A 1 161 ? -4.458 -0.359 6.948 1.00 92.69 161 CYS A N 1
ATOM 1219 C CA . CYS A 1 161 ? -5.498 -1.331 6.621 1.00 92.69 161 CYS A CA 1
ATOM 1220 C C . CYS A 1 161 ? -5.180 -2.719 7.198 1.00 92.69 161 CYS A C 1
ATOM 1222 O O . CYS A 1 161 ? -6.018 -3.345 7.850 1.00 92.69 161 CYS A O 1
ATOM 1224 N N . TRP A 1 162 ? -3.954 -3.199 6.990 1.00 93.56 162 TRP A N 1
ATOM 1225 C CA . TRP A 1 162 ? -3.500 -4.483 7.517 1.00 93.56 162 TRP A CA 1
ATOM 1226 C C . TRP A 1 162 ? -3.572 -4.532 9.046 1.00 93.56 162 TRP A C 1
ATOM 1228 O O . TRP A 1 162 ? -4.067 -5.512 9.604 1.00 93.56 162 TRP A O 1
ATOM 1238 N N . ARG A 1 163 ? -3.151 -3.454 9.718 1.00 91.56 163 ARG A N 1
ATOM 1239 C CA . ARG A 1 163 ? -3.164 -3.328 11.178 1.00 91.56 163 ARG A CA 1
ATOM 1240 C C . ARG A 1 163 ? -4.581 -3.393 11.745 1.00 91.56 163 ARG A C 1
ATOM 1242 O O . ARG A 1 163 ? -4.811 -4.168 12.670 1.00 91.56 163 ARG A O 1
ATOM 1249 N N . ILE A 1 164 ? -5.519 -2.638 11.163 1.00 89.94 164 ILE A N 1
ATOM 1250 C CA . ILE A 1 164 ? -6.940 -2.646 11.556 1.00 89.94 164 ILE A CA 1
ATOM 1251 C C . ILE A 1 164 ? -7.518 -4.054 11.398 1.00 89.94 164 ILE A C 1
ATOM 1253 O O . ILE A 1 164 ? -8.153 -4.573 12.317 1.00 89.94 164 ILE A O 1
ATOM 1257 N N . ARG A 1 165 ? -7.250 -4.720 10.268 1.00 90.06 165 ARG A N 1
ATOM 1258 C CA . ARG A 1 165 ? -7.767 -6.072 10.030 1.00 90.06 165 ARG A CA 1
ATOM 1259 C C . ARG A 1 165 ? -7.176 -7.107 10.984 1.00 90.06 165 ARG A C 1
ATOM 1261 O O . ARG A 1 165 ? -7.907 -7.938 11.507 1.00 90.06 165 ARG A O 1
ATOM 1268 N N . ARG A 1 166 ? -5.855 -7.104 11.165 1.00 89.19 166 ARG A N 1
ATOM 1269 C CA . ARG A 1 166 ? -5.154 -8.103 11.985 1.00 89.19 166 ARG A CA 1
ATOM 1270 C C . ARG A 1 166 ? -5.269 -7.832 13.483 1.00 89.19 166 ARG A C 1
ATOM 1272 O O . ARG A 1 166 ? -4.893 -8.704 14.256 1.00 89.19 166 ARG A O 1
ATOM 1279 N N . ARG A 1 167 ? -5.764 -6.654 13.881 1.00 87.50 167 ARG A N 1
ATOM 1280 C CA . ARG A 1 167 ? -5.858 -6.206 15.279 1.00 87.50 167 ARG A CA 1
ATOM 1281 C C . ARG A 1 167 ? -4.512 -6.311 16.013 1.00 87.50 167 ARG A C 1
ATOM 1283 O O . ARG A 1 167 ? -4.437 -6.709 17.170 1.00 87.50 167 ARG A O 1
ATOM 1290 N N . THR A 1 168 ? -3.420 -5.986 15.319 1.00 83.62 168 THR A N 1
ATOM 1291 C CA . THR A 1 168 ? -2.050 -6.088 15.852 1.00 83.62 168 THR A CA 1
ATOM 1292 C C . THR A 1 168 ? -1.514 -4.724 16.254 1.00 83.62 168 THR A C 1
ATOM 1294 O O . THR A 1 168 ? -1.658 -3.768 15.499 1.00 83.62 168 THR A O 1
ATOM 1297 N N . LEU A 1 169 ? -0.796 -4.640 17.373 1.00 78.31 169 LEU A N 1
ATOM 1298 C CA . LEU A 1 169 ? -0.183 -3.387 17.823 1.00 78.31 169 LEU A CA 1
ATOM 1299 C C . LEU A 1 169 ? 1.115 -3.052 17.077 1.00 78.31 169 LEU A C 1
ATOM 1301 O O . LEU A 1 169 ? 1.285 -1.923 16.629 1.00 78.31 169 LEU A O 1
ATOM 1305 N N . ASN A 1 170 ? 2.012 -4.030 16.899 1.00 69.62 170 ASN A N 1
ATOM 1306 C CA . ASN A 1 170 ? 3.345 -3.808 16.330 1.00 69.62 170 ASN A CA 1
ATOM 1307 C C . ASN A 1 170 ? 3.850 -5.034 15.559 1.00 69.62 170 ASN A C 1
ATOM 1309 O O . ASN A 1 170 ? 4.497 -5.911 16.124 1.00 69.62 170 ASN A O 1
ATOM 1313 N N . ALA A 1 171 ? 3.594 -5.087 14.251 1.00 79.75 171 ALA A N 1
ATOM 1314 C CA . ALA A 1 171 ? 4.151 -6.139 13.397 1.00 79.75 171 ALA A CA 1
ATOM 1315 C C . ALA A 1 171 ? 4.506 -5.669 11.964 1.00 79.75 171 ALA A C 1
ATOM 1317 O O . ALA A 1 171 ? 4.199 -6.361 10.989 1.00 79.75 171 ALA A O 1
ATOM 1318 N N . PRO A 1 172 ? 5.227 -4.537 11.799 1.00 84.00 172 PRO A N 1
ATOM 1319 C CA . PRO A 1 172 ? 5.581 -4.017 10.473 1.00 84.00 172 PRO A CA 1
ATOM 1320 C C . PRO A 1 172 ? 6.479 -4.979 9.683 1.00 84.00 172 PRO A C 1
ATOM 1322 O O . PRO A 1 172 ? 6.341 -5.116 8.471 1.00 84.00 172 PRO A O 1
ATOM 1325 N N . ARG A 1 173 ? 7.366 -5.715 10.367 1.00 86.31 173 ARG A N 1
ATOM 1326 C CA . ARG A 1 173 ? 8.254 -6.697 9.723 1.00 86.31 173 ARG A CA 1
ATOM 1327 C C . ARG A 1 173 ? 7.483 -7.850 9.081 1.00 86.31 173 ARG A C 1
ATOM 1329 O O . ARG A 1 173 ? 7.914 -8.362 8.056 1.00 86.31 173 ARG A O 1
ATOM 1336 N N . TRP A 1 174 ? 6.369 -8.269 9.680 1.00 87.50 174 TRP A N 1
ATOM 1337 C CA . TRP A 1 174 ? 5.559 -9.358 9.138 1.00 87.50 174 TRP A CA 1
ATOM 1338 C C . TRP A 1 174 ? 4.802 -8.915 7.889 1.00 87.50 174 TRP A C 1
ATOM 1340 O O . TRP A 1 174 ? 4.800 -9.625 6.887 1.00 87.50 174 TRP A O 1
ATOM 1350 N N . PHE A 1 175 ? 4.243 -7.704 7.933 1.00 90.06 175 PHE A N 1
ATOM 1351 C CA . PHE A 1 175 ? 3.579 -7.074 6.797 1.00 90.06 175 PHE A CA 1
ATOM 1352 C C . PHE A 1 175 ? 4.513 -6.928 5.584 1.00 90.06 175 PHE A C 1
ATOM 1354 O O . PHE A 1 175 ? 4.169 -7.339 4.478 1.00 90.06 175 PHE A O 1
ATOM 1361 N N . LEU A 1 176 ? 5.739 -6.434 5.786 1.00 90.94 176 LEU A N 1
ATOM 1362 C CA . LEU A 1 176 ? 6.705 -6.274 4.690 1.00 90.94 176 LEU A CA 1
ATOM 1363 C C . LEU A 1 176 ? 7.156 -7.606 4.071 1.00 90.94 176 LEU A C 1
ATOM 1365 O O . LEU A 1 176 ? 7.511 -7.642 2.898 1.00 90.94 176 LEU A O 1
ATOM 1369 N N . ARG A 1 177 ? 7.127 -8.706 4.833 1.00 91.00 177 ARG A N 1
ATOM 1370 C CA . ARG A 1 177 ? 7.505 -10.044 4.344 1.00 91.00 177 ARG A CA 1
ATOM 1371 C C . ARG A 1 177 ? 6.428 -10.713 3.492 1.00 91.00 177 ARG A C 1
ATOM 1373 O O . ARG A 1 177 ? 6.726 -11.706 2.834 1.00 91.00 177 ARG A O 1
ATOM 1380 N N . ARG A 1 178 ? 5.187 -10.222 3.524 1.00 90.31 178 ARG A N 1
ATOM 1381 C CA . ARG A 1 178 ? 4.048 -10.827 2.827 1.00 90.31 178 ARG A CA 1
ATOM 1382 C C . ARG A 1 178 ? 3.457 -9.827 1.834 1.00 90.31 178 ARG A C 1
ATOM 1384 O O . ARG A 1 178 ? 2.488 -9.157 2.172 1.00 90.31 178 ARG A O 1
ATOM 1391 N N . PRO A 1 179 ? 3.989 -9.729 0.604 1.00 89.81 179 PRO A N 1
ATOM 1392 C CA . PRO A 1 179 ? 3.471 -8.790 -0.393 1.00 89.81 179 PRO A CA 1
ATOM 1393 C C . PRO A 1 179 ? 2.003 -9.054 -0.757 1.00 89.81 179 PRO A C 1
ATOM 1395 O O . PRO A 1 179 ? 1.275 -8.132 -1.105 1.00 89.81 179 PRO A O 1
ATOM 1398 N N . THR A 1 180 ? 1.524 -10.291 -0.598 1.00 91.25 180 THR A N 1
ATOM 1399 C CA . THR A 1 180 ? 0.100 -10.636 -0.745 1.00 91.25 180 THR A CA 1
ATOM 1400 C C . THR A 1 180 ? -0.797 -9.920 0.266 1.00 91.25 180 THR A C 1
ATOM 1402 O O . THR A 1 180 ? -1.962 -9.671 -0.024 1.00 91.25 180 THR A O 1
ATOM 1405 N N . ASP A 1 181 ? -0.263 -9.564 1.438 1.00 91.12 181 ASP A N 1
ATOM 1406 C CA . ASP A 1 181 ? -0.987 -8.831 2.479 1.00 91.12 181 ASP A CA 1
ATOM 1407 C C . ASP A 1 181 ? -1.033 -7.315 2.200 1.00 91.12 181 ASP A C 1
ATOM 1409 O O . ASP A 1 181 ? -1.722 -6.590 2.920 1.00 91.12 181 ASP A O 1
ATOM 1413 N N . TRP A 1 182 ? -0.310 -6.816 1.186 1.00 91.75 182 TRP A N 1
ATOM 1414 C CA . TRP A 1 182 ? -0.298 -5.389 0.837 1.00 91.75 182 TRP A CA 1
ATOM 1415 C C . TRP A 1 182 ? -1.598 -4.958 0.175 1.00 91.75 182 TRP A C 1
ATOM 1417 O O . TRP A 1 182 ? -2.026 -3.818 0.346 1.00 91.75 182 TRP A O 1
ATOM 1427 N N . TRP A 1 183 ? -2.245 -5.863 -0.560 1.00 95.06 183 TRP A N 1
ATOM 1428 C CA . TRP A 1 183 ? -3.559 -5.586 -1.112 1.00 95.06 183 TRP A CA 1
ATOM 1429 C C . TRP A 1 183 ? -4.593 -5.570 0.020 1.00 95.06 183 TRP A C 1
ATOM 1431 O O . TRP A 1 183 ? -4.670 -6.546 0.768 1.00 95.06 183 TRP A O 1
ATOM 1441 N N . PRO A 1 184 ? -5.415 -4.516 0.165 1.00 92.88 184 PRO A N 1
ATOM 1442 C CA . PRO A 1 184 ? -6.463 -4.479 1.176 1.00 92.88 184 PRO A CA 1
ATOM 1443 C C . PRO A 1 184 ? -7.782 -5.040 0.605 1.00 92.88 184 PRO A C 1
ATOM 1445 O O . PRO A 1 184 ? -8.473 -4.327 -0.125 1.00 92.88 184 PRO A O 1
ATOM 1448 N N . PRO A 1 185 ? -8.187 -6.296 0.908 1.00 92.62 185 PRO A N 1
ATOM 1449 C CA . PRO A 1 185 ? -9.532 -6.788 0.599 1.00 92.62 185 P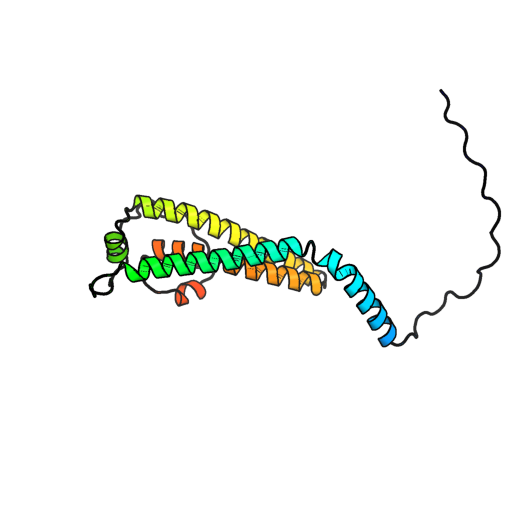RO A CA 1
ATOM 1450 C C . PRO A 1 185 ? -10.634 -5.977 1.302 1.00 92.62 185 PRO A C 1
ATOM 1452 O O . PRO A 1 185 ? -10.325 -5.163 2.165 1.00 92.62 185 PRO A O 1
ATOM 1455 N N . PRO A 1 186 ? -11.916 -6.147 0.957 1.00 89.75 186 PRO A N 1
ATOM 1456 C CA . PRO A 1 186 ? -12.994 -5.567 1.755 1.00 89.75 186 PRO A CA 1
ATOM 1457 C C . PRO A 1 186 ? -12.903 -6.018 3.224 1.00 89.75 186 PRO A C 1
ATOM 1459 O O . PRO A 1 186 ? -12.337 -7.072 3.537 1.00 89.75 186 PRO A O 1
ATOM 1462 N N . LEU A 1 187 ? -13.388 -5.173 4.133 1.00 89.12 187 LEU A N 1
ATOM 1463 C CA . LEU A 1 187 ? -13.492 -5.536 5.542 1.00 89.12 187 LEU A CA 1
ATOM 1464 C C . LEU A 1 187 ? -14.674 -6.511 5.705 1.00 89.12 187 LEU A C 1
ATOM 1466 O O . LEU A 1 187 ? -15.698 -6.278 5.067 1.00 89.12 187 LEU A O 1
ATOM 1470 N N . PRO A 1 188 ? -14.548 -7.582 6.506 1.00 87.62 188 PRO A N 1
ATOM 1471 C CA . PRO A 1 188 ? -15.672 -8.470 6.792 1.00 87.62 188 PRO A CA 1
ATOM 1472 C C . PRO A 1 188 ? -16.834 -7.727 7.474 1.00 87.62 188 PRO A C 1
ATOM 1474 O O . PRO A 1 188 ? -16.597 -6.851 8.312 1.00 87.62 188 PRO A O 1
ATOM 1477 N N . ASP A 1 189 ? -18.077 -8.076 7.137 1.00 86.38 189 ASP A N 1
ATOM 1478 C CA . ASP A 1 189 ? -19.279 -7.421 7.683 1.00 86.38 189 ASP A CA 1
ATOM 1479 C C . ASP A 1 189 ? -19.445 -7.658 9.198 1.00 86.38 189 ASP A C 1
ATOM 1481 O O . ASP A 1 189 ? -19.979 -6.810 9.921 1.00 86.38 189 ASP A O 1
ATOM 1485 N N . ASP A 1 190 ? -18.901 -8.773 9.692 1.00 85.50 190 ASP A N 1
ATOM 1486 C CA . ASP A 1 190 ? -18.851 -9.207 11.091 1.00 85.50 190 ASP A CA 1
ATOM 1487 C C . ASP A 1 190 ? -17.710 -8.560 11.898 1.00 85.50 190 ASP A C 1
ATOM 1489 O O . ASP A 1 190 ? -17.398 -8.989 13.008 1.00 85.50 190 ASP A O 1
ATOM 1493 N N . TYR A 1 191 ? -17.069 -7.507 11.380 1.00 80.56 191 TYR A N 1
ATOM 1494 C CA . TYR A 1 191 ? -15.998 -6.828 12.105 1.00 80.56 191 TYR A CA 1
ATOM 1495 C C . TYR A 1 191 ? -16.515 -6.164 13.393 1.00 80.56 191 TYR A C 1
ATOM 1497 O O . TYR A 1 191 ? -17.179 -5.123 13.335 1.00 80.56 191 TYR A O 1
ATOM 1505 N N . THR A 1 192 ? -16.163 -6.759 14.536 1.00 83.12 192 THR A N 1
ATOM 1506 C CA . THR A 1 192 ? -16.349 -6.248 15.906 1.00 83.12 192 THR A CA 1
ATOM 1507 C C . THR A 1 192 ? -15.007 -5.872 16.551 1.00 83.12 192 THR A C 1
ATOM 1509 O O . THR A 1 192 ? -13.953 -6.199 16.003 1.00 83.12 192 THR A O 1
ATOM 1512 N N . LEU A 1 193 ? -15.021 -5.177 17.695 1.00 77.19 193 LEU A N 1
ATOM 1513 C CA . LEU A 1 193 ? -13.805 -4.906 18.480 1.00 77.19 193 LEU A CA 1
ATOM 1514 C C . LEU A 1 193 ? -13.385 -6.128 19.300 1.00 77.19 193 LEU A C 1
ATOM 1516 O O . LEU A 1 193 ? -14.278 -6.742 19.918 1.00 77.19 193 LEU A O 1
#

Sequence (193 aa):
YNITKLIFQRKGDSAMVKDGFAPLLSKPREKVHAVLGRYVRARSEDLVGDVTLHRATRAWINQMIIDLQEQRSTQSVAKTDPAASPTTWAEVVIQAGLTVNDLRQQYAADALLARAWLVGVGISGLILLHQGWLGHAASASASLGAAFALAGLALPPAYRCWRIRRRTLNAPRWFLRRPTDWWPPPLPDDYTL

Secondary structure (DSSP, 8-state):
----------------------------HHHHHHHHHHHHHHHHHHHH--HHHHHHHHHHHHHHHHHHHHHHHHHHHS--S------SHHHHHHHTT--HHHHHHHHHHHHHHHHHHHHHHHHHHHHHHHHHHTT-HHHHHHHHHHHHHHHHHHHHHHHHHHHHHHT-SS-HHHHHH-GGGSS-PPPPTT---

Radius of gyration: 29.87 Å; chains: 1; bounding box: 57×43×94 Å